Protein AF-A0A3D4WY29-F1 (afdb_monomer_lite)

Sequence (232 aa):
MADREKCAHLLRRAGFGPTAEEVDAAEKAGLAAAIEALVKPAGPDAGVARTPVPTLGPDPYAALGKDASREQKQQAKQARREQIQTITAWWTDRMVAADHQLLEKLVFFWHGHWATSVQKVDSAHLMLAQQEVFRRFGRGDFAPFVKAMLRDAALIFWLDGQRNTRKAPNENLARELMELFTLGIGNYTEEDVKAGARALTGWTIDRATRQVRFEPSRFDDGEKTILGATGR

Foldseek 3Di:
DVFLVVLQVCPVLLAVHDDPVSSVVCSVCTVVVSVCCLLPPDDDWVLCVVQDQDDQDFQLCLPDDPPRDPVSVVVSLVSLVVLQVVRVVSLVSSRVRTPSRNLSSLLVVVCVQLVFDCVQLSHSVLVVVVSVLSSVPSSHDVVVSLVVLLQRLRSCSRQVLQVAFPVDQRLRSLCCCCDRRPPHPPQFDPLLSRLSSLQSWQWHADPNRRHIDGHPNGHRQDWGAHSNDIDD

Structure (mmCIF, N/CA/C/O backbone):
data_AF-A0A3D4WY29-F1
#
_entry.id   AF-A0A3D4WY29-F1
#
loop_
_atom_site.group_PDB
_atom_site.id
_atom_site.type_symbol
_atom_site.label_atom_id
_atom_site.label_alt_id
_atom_site.label_comp_id
_atom_site.label_asym_id
_atom_site.label_entity_id
_atom_site.label_seq_id
_atom_site.pdbx_PDB_ins_code
_atom_site.Cartn_x
_atom_site.Cartn_y
_atom_site.Cartn_z
_atom_site.occupancy
_atom_site.B_iso_or_equiv
_atom_site.auth_seq_id
_atom_site.auth_comp_id
_atom_site.auth_asym_id
_atom_site.auth_atom_id
_atom_site.pdbx_PDB_model_num
ATOM 1 N N . MET A 1 1 ? 9.382 -8.490 -37.930 1.00 54.53 1 MET A N 1
ATOM 2 C CA . MET A 1 1 ? 8.163 -7.659 -37.767 1.00 54.53 1 MET A CA 1
ATOM 3 C C . MET A 1 1 ? 7.258 -8.157 -36.639 1.00 54.53 1 MET A C 1
ATOM 5 O O . MET A 1 1 ? 7.050 -7.383 -35.718 1.00 54.53 1 MET A O 1
ATOM 9 N N . ALA A 1 2 ? 6.801 -9.420 -36.618 1.00 72.06 2 ALA A N 1
ATOM 10 C CA . ALA A 1 2 ? 5.939 -9.931 -35.533 1.00 72.06 2 ALA A CA 1
ATOM 11 C C . ALA A 1 2 ? 6.569 -9.874 -34.120 1.00 72.06 2 ALA A C 1
ATOM 13 O O . ALA A 1 2 ? 5.861 -9.663 -33.138 1.00 72.06 2 ALA A O 1
ATOM 14 N N . ASP A 1 3 ? 7.891 -10.033 -34.000 1.00 85.81 3 ASP A N 1
ATOM 15 C CA . ASP A 1 3 ? 8.555 -10.038 -32.688 1.00 85.81 3 ASP A CA 1
ATOM 16 C C . ASP A 1 3 ? 8.765 -8.632 -32.116 1.00 85.81 3 ASP A C 1
ATOM 18 O O . ASP A 1 3 ? 8.561 -8.432 -30.919 1.00 85.81 3 ASP A O 1
ATOM 22 N N . ARG A 1 4 ? 9.030 -7.632 -32.968 1.00 94.44 4 ARG A N 1
ATOM 23 C CA . ARG A 1 4 ? 9.046 -6.219 -32.563 1.00 94.44 4 ARG A CA 1
ATOM 24 C C . ARG A 1 4 ? 7.726 -5.795 -31.933 1.00 94.44 4 ARG A C 1
ATOM 26 O O . ARG A 1 4 ? 7.713 -5.181 -30.870 1.00 94.44 4 ARG A O 1
ATOM 33 N N . GLU A 1 5 ? 6.610 -6.129 -32.579 1.00 96.06 5 GLU A N 1
ATOM 34 C CA . GLU A 1 5 ? 5.272 -5.776 -32.095 1.00 96.06 5 GLU A CA 1
ATOM 35 C C . GLU A 1 5 ? 4.967 -6.420 -30.740 1.00 96.06 5 GLU A C 1
ATOM 37 O O . GLU A 1 5 ? 4.435 -5.749 -29.851 1.00 96.06 5 GLU A O 1
ATOM 42 N N . LYS A 1 6 ? 5.361 -7.687 -30.552 1.00 96.44 6 LYS A N 1
ATOM 43 C CA . LYS A 1 6 ? 5.238 -8.393 -29.269 1.00 96.44 6 LYS A CA 1
ATOM 44 C C . LYS A 1 6 ? 6.098 -7.754 -28.180 1.00 96.44 6 LYS A C 1
ATOM 46 O O . LYS A 1 6 ? 5.578 -7.499 -27.096 1.00 96.44 6 LYS A O 1
ATOM 51 N N . CYS A 1 7 ? 7.367 -7.446 -28.457 1.00 96.50 7 CYS A N 1
ATOM 52 C CA . CYS A 1 7 ? 8.252 -6.768 -27.503 1.00 96.50 7 CYS A CA 1
ATOM 53 C C . CYS A 1 7 ? 7.712 -5.379 -27.131 1.00 96.50 7 CYS A C 1
ATOM 55 O O . CYS A 1 7 ? 7.611 -5.041 -25.953 1.00 96.50 7 CYS A O 1
ATOM 57 N N . ALA A 1 8 ? 7.264 -4.600 -28.116 1.00 96.62 8 ALA A N 1
ATOM 58 C CA . ALA A 1 8 ? 6.673 -3.291 -27.873 1.00 96.62 8 ALA A CA 1
ATOM 59 C C . ALA A 1 8 ? 5.365 -3.387 -27.065 1.00 96.62 8 ALA A C 1
ATOM 61 O O . ALA A 1 8 ? 5.124 -2.570 -26.175 1.00 96.62 8 ALA A O 1
ATOM 62 N N . HIS A 1 9 ? 4.515 -4.384 -27.342 1.00 96.81 9 HIS A N 1
ATOM 63 C CA . HIS A 1 9 ? 3.308 -4.637 -26.551 1.00 96.81 9 HIS A CA 1
ATOM 64 C C . HIS A 1 9 ? 3.653 -5.003 -25.105 1.00 96.81 9 HIS A C 1
ATOM 66 O O . HIS A 1 9 ? 3.097 -4.401 -24.187 1.00 96.81 9 HIS A O 1
ATOM 72 N N . LEU A 1 10 ? 4.593 -5.931 -24.902 1.00 96.31 10 LEU A N 1
ATOM 73 C CA . LEU A 1 10 ? 5.071 -6.337 -23.582 1.00 96.31 10 LEU A CA 1
ATOM 74 C C . LEU A 1 10 ? 5.535 -5.128 -22.767 1.00 96.31 10 LEU A C 1
ATOM 76 O O . LEU A 1 10 ? 5.015 -4.901 -21.678 1.00 96.31 10 LEU A O 1
ATOM 80 N N . LEU A 1 11 ? 6.448 -4.318 -23.306 1.00 96.50 11 LEU A N 1
ATOM 81 C CA . LEU A 1 11 ? 7.012 -3.175 -22.586 1.00 96.50 11 LEU A CA 1
ATOM 82 C C . LEU A 1 11 ? 5.956 -2.101 -22.267 1.00 96.50 11 LEU A C 1
ATOM 84 O O . LEU A 1 11 ? 5.949 -1.554 -21.167 1.00 96.50 11 LEU A O 1
ATOM 88 N N . ARG A 1 12 ? 4.990 -1.850 -23.165 1.00 96.06 12 ARG A N 1
ATOM 89 C CA . ARG A 1 12 ? 3.857 -0.943 -22.879 1.00 96.06 12 ARG A CA 1
ATOM 90 C C . ARG A 1 12 ? 2.958 -1.441 -21.747 1.00 96.06 12 ARG A C 1
ATOM 92 O O . ARG A 1 12 ? 2.370 -0.634 -21.031 1.00 96.06 12 ARG A O 1
ATOM 99 N N . ARG A 1 13 ? 2.783 -2.758 -21.616 1.00 95.62 13 ARG A N 1
ATOM 100 C CA . ARG A 1 13 ? 1.946 -3.354 -20.563 1.00 95.62 13 ARG A CA 1
ATOM 101 C C . ARG A 1 13 ? 2.694 -3.472 -19.238 1.00 95.62 13 ARG A C 1
ATOM 103 O O . ARG A 1 13 ? 2.088 -3.234 -18.196 1.00 95.62 13 ARG A O 1
ATOM 110 N N . ALA A 1 14 ? 3.979 -3.807 -19.295 1.00 95.69 14 ALA A N 1
ATOM 111 C CA . ALA A 1 14 ? 4.837 -4.024 -18.137 1.00 95.69 14 ALA A CA 1
ATOM 112 C C . ALA A 1 14 ? 5.452 -2.735 -17.569 1.00 95.69 14 ALA A C 1
ATOM 114 O O . ALA A 1 14 ? 5.916 -2.759 -16.440 1.00 95.69 14 ALA A O 1
ATOM 115 N N . GLY A 1 15 ? 5.436 -1.619 -18.301 1.00 96.00 15 GLY A N 1
ATOM 116 C CA . GLY A 1 15 ? 5.957 -0.331 -17.837 1.00 96.00 15 GLY A CA 1
ATOM 117 C C . GLY A 1 15 ? 5.005 0.840 -18.071 1.00 96.00 15 GLY A C 1
ATOM 118 O O . GLY A 1 15 ? 3.798 0.666 -18.286 1.00 96.00 15 GLY A O 1
ATOM 119 N N . PHE A 1 16 ? 5.552 2.052 -18.019 1.00 95.50 16 PHE A N 1
ATOM 120 C CA . PHE A 1 16 ? 4.834 3.303 -18.295 1.00 95.50 16 PHE A CA 1
ATOM 121 C C . PHE A 1 16 ? 5.018 3.815 -19.732 1.00 95.50 16 PHE A C 1
ATOM 123 O O . PHE A 1 16 ? 4.482 4.859 -20.088 1.00 95.50 16 PHE A O 1
ATOM 130 N N . GLY A 1 17 ? 5.667 3.016 -20.581 1.00 90.88 17 GLY A N 1
ATOM 131 C CA . GLY A 1 17 ? 5.852 3.275 -22.006 1.00 90.88 17 GLY A CA 1
ATOM 132 C C . GLY A 1 17 ? 7.329 3.167 -22.381 1.00 90.88 17 GLY A C 1
ATOM 133 O O . GLY A 1 17 ? 8.137 3.836 -21.747 1.00 90.88 17 GLY A O 1
ATOM 134 N N . PRO A 1 18 ? 7.696 2.335 -23.371 1.00 94.25 18 PRO A N 1
ATOM 135 C CA . PRO A 1 18 ? 9.089 2.201 -23.767 1.00 94.25 18 PRO A CA 1
ATOM 136 C C . PRO A 1 18 ? 9.535 3.320 -24.710 1.00 94.25 18 PRO A C 1
ATOM 138 O O . PRO A 1 18 ? 8.746 3.827 -25.515 1.00 94.25 18 PRO A O 1
ATOM 141 N N . THR A 1 19 ? 10.827 3.624 -24.684 1.00 94.31 19 THR A N 1
ATOM 142 C CA . THR A 1 19 ? 11.510 4.366 -25.748 1.00 94.31 19 THR A CA 1
ATOM 143 C C . THR A 1 19 ? 11.710 3.484 -26.987 1.00 94.31 19 THR A C 1
ATOM 145 O O . THR A 1 19 ? 11.593 2.257 -26.935 1.00 94.31 19 THR A O 1
ATOM 148 N N . ALA A 1 20 ? 12.029 4.096 -28.132 1.00 95.62 20 ALA A N 1
ATOM 149 C CA . ALA A 1 20 ? 12.363 3.339 -29.341 1.00 95.62 20 ALA A CA 1
ATOM 150 C C . ALA A 1 20 ? 13.593 2.435 -29.129 1.00 95.62 20 ALA A C 1
ATOM 152 O O . ALA A 1 20 ? 13.582 1.283 -29.557 1.00 95.62 20 ALA A O 1
ATOM 153 N N . GLU A 1 21 ? 14.598 2.928 -28.398 1.00 96.31 21 GLU A N 1
ATOM 154 C CA . GLU A 1 21 ? 15.835 2.201 -28.096 1.00 96.31 21 GLU A CA 1
ATOM 155 C C . GLU A 1 21 ? 15.583 0.963 -27.225 1.00 96.31 21 GLU A C 1
ATOM 157 O O . GLU A 1 21 ? 16.161 -0.094 -27.466 1.00 96.31 21 GLU A O 1
ATOM 162 N N . GLU A 1 22 ? 14.674 1.049 -26.252 1.00 95.50 22 GLU A N 1
ATOM 163 C CA . GLU A 1 22 ? 14.292 -0.102 -25.423 1.00 95.50 22 GLU A CA 1
ATOM 164 C C . GLU A 1 22 ? 13.557 -1.175 -26.237 1.00 95.50 22 GLU A C 1
ATOM 166 O O . GLU A 1 22 ? 13.775 -2.371 -26.029 1.00 95.50 22 GLU A O 1
ATOM 171 N N . VAL A 1 23 ? 12.714 -0.768 -27.195 1.00 97.06 23 VAL A N 1
ATOM 172 C CA . VAL A 1 23 ? 12.060 -1.709 -28.117 1.00 97.06 23 VAL A CA 1
ATOM 173 C C . VAL A 1 23 ? 13.092 -2.3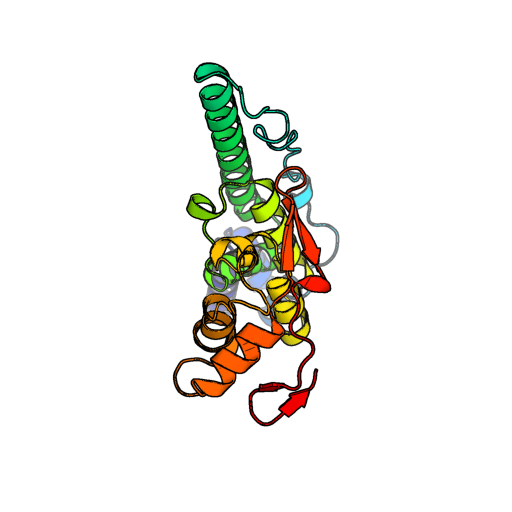75 -29.029 1.00 97.06 23 VAL 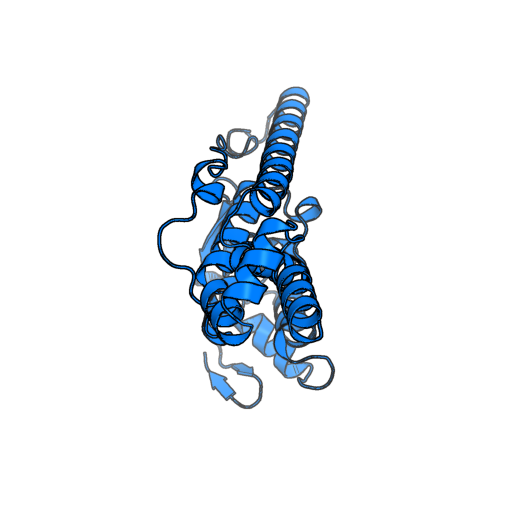A C 1
ATOM 175 O O . VAL A 1 23 ? 13.030 -3.591 -29.208 1.00 97.06 23 VAL A O 1
ATOM 178 N N . ASP A 1 24 ? 14.051 -1.615 -29.564 1.00 96.75 24 ASP A N 1
ATOM 179 C CA . ASP A 1 24 ? 15.144 -2.140 -30.393 1.00 96.75 24 ASP A CA 1
ATOM 180 C C . ASP A 1 24 ? 16.012 -3.137 -29.611 1.00 96.75 24 ASP A C 1
ATOM 182 O O . ASP A 1 24 ? 16.327 -4.224 -30.107 1.00 96.75 24 ASP A O 1
ATOM 186 N N . ALA A 1 25 ? 16.360 -2.805 -28.364 1.00 95.75 25 ALA A N 1
ATOM 187 C CA . ALA A 1 25 ? 17.128 -3.674 -27.479 1.00 95.75 25 ALA A CA 1
ATOM 188 C C . ALA A 1 25 ? 16.372 -4.973 -27.157 1.00 95.75 25 ALA A C 1
ATOM 190 O O . ALA A 1 25 ? 16.957 -6.057 -27.223 1.00 95.75 25 ALA A O 1
ATOM 191 N N . ALA A 1 26 ? 15.071 -4.885 -26.868 1.00 96.06 26 ALA A N 1
ATOM 192 C CA . ALA A 1 26 ? 14.227 -6.048 -26.607 1.00 96.06 26 ALA A CA 1
ATOM 193 C C . ALA A 1 26 ? 14.025 -6.925 -27.854 1.00 96.06 26 ALA A C 1
ATOM 195 O O . ALA A 1 26 ? 14.025 -8.150 -27.744 1.00 96.06 26 ALA A O 1
ATOM 196 N N . GLU A 1 27 ? 13.872 -6.332 -29.042 1.00 96.94 27 GLU A N 1
ATOM 197 C CA . GLU A 1 27 ? 13.806 -7.076 -30.308 1.00 96.94 27 GLU A CA 1
ATOM 198 C C . GLU A 1 27 ? 15.120 -7.820 -30.574 1.00 96.94 27 GLU A C 1
ATOM 200 O O . GLU A 1 27 ? 15.096 -9.010 -30.883 1.00 96.94 27 GLU A O 1
ATOM 205 N N . LYS A 1 28 ? 16.265 -7.154 -30.376 1.00 96.88 28 LYS A N 1
ATOM 206 C CA . LYS A 1 28 ? 17.594 -7.755 -30.553 1.00 96.88 28 LYS A CA 1
ATOM 207 C C . LYS A 1 28 ? 17.872 -8.887 -29.558 1.00 96.88 28 LYS A C 1
ATOM 209 O O . LYS A 1 28 ? 18.494 -9.877 -29.933 1.00 96.88 28 LYS A O 1
ATOM 214 N N . ALA A 1 29 ? 17.444 -8.739 -28.304 1.00 95.88 29 ALA A N 1
ATOM 215 C CA . ALA A 1 29 ? 17.600 -9.765 -27.271 1.00 95.88 29 ALA A CA 1
ATOM 216 C C . ALA A 1 29 ? 16.616 -10.939 -27.441 1.00 95.88 29 ALA A C 1
ATOM 218 O O . ALA A 1 29 ? 16.903 -12.059 -27.020 1.00 95.88 29 ALA A O 1
ATOM 219 N N . GLY A 1 30 ? 15.461 -10.682 -28.060 1.00 96.31 30 GLY A N 1
ATOM 220 C CA . GLY A 1 30 ? 14.360 -11.626 -28.202 1.00 96.31 30 GLY A CA 1
ATOM 221 C C . GLY A 1 30 ? 13.373 -11.576 -27.030 1.00 96.31 30 GLY A C 1
ATOM 222 O O . GLY A 1 30 ? 13.721 -11.276 -25.886 1.00 96.31 30 GLY A O 1
ATOM 223 N N . LEU A 1 31 ? 12.110 -11.919 -27.312 1.00 95.75 31 LEU A N 1
ATOM 224 C CA . LEU A 1 31 ? 10.989 -11.772 -26.373 1.00 95.75 31 LEU A CA 1
ATOM 225 C C . LEU A 1 31 ? 11.213 -12.481 -25.028 1.00 95.75 31 LEU A C 1
ATOM 227 O O . LEU A 1 31 ? 10.905 -11.919 -23.982 1.00 95.75 31 LEU A O 1
ATOM 231 N N . ALA A 1 32 ? 11.755 -13.702 -25.040 1.00 96.19 32 ALA A N 1
ATOM 232 C CA . ALA A 1 32 ? 11.998 -14.463 -23.814 1.00 96.19 32 ALA A CA 1
ATOM 233 C C . ALA A 1 32 ? 13.023 -13.772 -22.898 1.00 96.19 32 ALA A C 1
ATOM 235 O O . ALA A 1 32 ? 12.801 -13.673 -21.693 1.00 96.19 32 ALA A O 1
ATOM 236 N N . ALA A 1 33 ? 14.105 -13.235 -23.472 1.00 96.00 33 ALA A N 1
ATOM 237 C CA . ALA A 1 33 ? 15.107 -12.484 -22.722 1.00 96.00 33 ALA A CA 1
ATOM 238 C C . ALA A 1 33 ? 14.543 -11.154 -22.199 1.00 96.00 33 ALA A C 1
ATOM 240 O O . ALA A 1 33 ? 14.830 -10.773 -21.067 1.00 96.00 33 ALA A O 1
ATOM 241 N N . ALA A 1 34 ? 13.689 -10.481 -22.979 1.00 95.31 34 ALA A N 1
ATOM 242 C CA . ALA A 1 34 ? 13.002 -9.267 -22.539 1.00 95.31 34 ALA A CA 1
ATOM 243 C C . ALA A 1 34 ? 12.058 -9.526 -21.347 1.00 95.31 34 ALA A C 1
ATOM 245 O O . ALA A 1 34 ? 12.030 -8.741 -20.401 1.00 95.31 34 ALA A O 1
ATOM 246 N N . ILE A 1 35 ? 11.317 -10.642 -21.355 1.00 96.06 35 ILE A N 1
ATOM 247 C CA . ILE A 1 35 ? 10.485 -11.062 -20.214 1.00 96.06 35 ILE A CA 1
ATOM 248 C C . ILE A 1 35 ? 11.358 -11.324 -18.985 1.00 96.06 35 ILE A C 1
ATOM 250 O O . ILE A 1 35 ? 11.057 -10.813 -17.907 1.00 96.06 35 ILE A O 1
ATOM 254 N N . GLU A 1 36 ? 12.441 -12.088 -19.141 1.00 96.38 36 GLU A N 1
ATOM 255 C CA . GLU A 1 36 ? 13.336 -12.408 -18.026 1.00 96.38 36 GLU A CA 1
ATOM 256 C C . GLU A 1 36 ? 13.958 -11.136 -17.432 1.00 96.38 36 GLU A C 1
ATOM 258 O O . GLU A 1 36 ? 13.971 -10.987 -16.215 1.00 96.38 36 GLU A O 1
ATOM 263 N N . ALA A 1 37 ? 14.372 -10.172 -18.261 1.00 94.75 37 ALA A N 1
ATOM 264 C CA . ALA A 1 37 ? 14.913 -8.893 -17.798 1.00 94.75 37 ALA A CA 1
ATOM 265 C C . ALA A 1 37 ? 13.890 -8.052 -17.009 1.00 94.75 37 ALA A C 1
ATOM 267 O O . ALA A 1 37 ? 14.252 -7.409 -16.027 1.00 94.75 37 ALA A O 1
ATOM 268 N N . LEU A 1 38 ? 12.606 -8.080 -17.388 1.00 94.81 38 LEU A N 1
ATOM 269 C CA . LEU A 1 38 ? 11.539 -7.391 -16.647 1.00 94.81 38 LEU A CA 1
ATOM 270 C C . LEU A 1 38 ? 11.249 -8.063 -15.299 1.00 94.81 38 LEU A C 1
ATOM 272 O O . LEU A 1 38 ? 11.065 -7.397 -14.276 1.00 94.81 38 LEU A O 1
ATOM 276 N N . VAL A 1 39 ? 11.170 -9.396 -15.298 1.00 94.75 39 VAL A N 1
ATOM 277 C CA . VAL A 1 39 ? 10.796 -10.175 -14.112 1.00 94.75 39 VAL A CA 1
ATOM 278 C C . VAL A 1 39 ? 11.978 -10.334 -13.162 1.00 94.75 39 VAL A C 1
ATOM 280 O O . VAL A 1 39 ? 11.766 -10.386 -11.956 1.00 94.75 39 VAL A O 1
ATOM 283 N N . LYS A 1 40 ? 13.219 -10.353 -13.640 1.00 94.44 40 LYS A N 1
ATOM 284 C CA . LYS A 1 40 ? 14.433 -10.474 -12.823 1.00 94.44 40 LYS A CA 1
ATOM 285 C C . LYS A 1 40 ? 15.482 -9.460 -13.288 1.00 94.44 40 LYS A C 1
ATOM 287 O O . LYS A 1 40 ? 16.503 -9.851 -13.856 1.00 94.44 40 LYS A O 1
ATOM 292 N N . PRO A 1 41 ? 15.241 -8.160 -13.057 1.00 93.25 41 PRO A N 1
ATOM 293 C CA . PRO A 1 41 ? 16.201 -7.145 -13.448 1.00 93.25 41 PRO A CA 1
ATOM 294 C C . PRO A 1 41 ? 17.503 -7.316 -12.657 1.00 93.25 41 PRO A C 1
ATOM 296 O O . PRO A 1 41 ? 17.486 -7.651 -11.469 1.00 93.25 41 PRO A O 1
ATOM 299 N N . ALA A 1 42 ? 18.633 -7.117 -13.331 1.00 91.06 42 ALA A N 1
ATOM 300 C CA . ALA A 1 42 ? 19.959 -7.269 -12.748 1.00 91.06 42 ALA A CA 1
ATOM 301 C C . ALA A 1 42 ? 20.518 -5.917 -12.289 1.00 91.06 42 ALA A C 1
ATOM 303 O O . ALA A 1 42 ? 20.378 -4.914 -12.981 1.00 91.06 42 ALA A O 1
ATOM 304 N N . GLY A 1 43 ? 21.236 -5.918 -11.164 1.00 93.00 43 GLY A N 1
ATOM 305 C CA . GLY A 1 43 ? 21.911 -4.725 -10.650 1.00 93.00 43 GLY A CA 1
ATOM 306 C C . GLY A 1 43 ? 20.982 -3.724 -9.947 1.00 93.00 43 GLY A C 1
ATOM 307 O O . GLY A 1 43 ? 19.806 -4.010 -9.715 1.00 93.00 43 GLY A O 1
ATOM 308 N N . PRO A 1 44 ? 21.529 -2.575 -9.515 1.00 93.69 44 PRO A N 1
ATOM 309 C CA . PRO A 1 44 ? 20.746 -1.498 -8.922 1.00 93.69 44 PRO A CA 1
ATOM 310 C C . PRO A 1 44 ? 19.953 -0.731 -9.988 1.00 93.69 44 PRO A C 1
ATOM 312 O O . PRO A 1 44 ? 20.413 -0.562 -11.113 1.00 93.69 44 PRO A O 1
ATOM 315 N N . ASP A 1 45 ? 18.801 -0.195 -9.592 1.00 95.69 45 ASP A N 1
ATOM 316 C CA . ASP A 1 45 ? 18.003 0.709 -10.424 1.00 95.69 45 ASP A CA 1
ATOM 317 C C . ASP A 1 45 ? 18.551 2.143 -10.292 1.00 95.69 45 ASP A C 1
ATOM 319 O O . ASP A 1 45 ? 18.421 2.785 -9.240 1.00 95.69 45 ASP A O 1
ATOM 323 N N . ALA A 1 46 ? 19.211 2.647 -11.337 1.00 95.25 46 ALA A N 1
ATOM 324 C CA . ALA A 1 46 ? 19.803 3.982 -11.320 1.00 95.25 46 ALA A CA 1
ATOM 325 C C . ALA A 1 46 ? 18.719 5.070 -11.354 1.00 95.25 46 ALA A C 1
ATOM 327 O O . ALA A 1 46 ? 18.884 6.134 -10.754 1.00 95.25 46 ALA A O 1
ATOM 328 N N . GLY A 1 47 ? 17.589 4.796 -12.001 1.00 94.88 47 GLY A N 1
ATOM 329 C CA . GLY A 1 47 ? 16.381 5.613 -11.976 1.00 94.88 47 GLY A CA 1
ATOM 330 C C . GLY A 1 47 ? 15.814 5.868 -10.588 1.00 94.88 47 GLY A C 1
ATOM 331 O O . GLY A 1 47 ? 15.522 7.012 -10.219 1.00 94.88 47 GLY A O 1
ATOM 332 N N . VAL A 1 48 ? 15.736 4.818 -9.777 1.00 95.75 48 VAL A N 1
ATOM 333 C CA . VAL A 1 48 ? 15.362 4.898 -8.361 1.00 95.75 48 VAL A CA 1
ATOM 334 C C . VAL A 1 48 ? 16.354 5.762 -7.581 1.00 95.75 48 VAL A C 1
ATOM 336 O O . VAL A 1 48 ? 15.930 6.588 -6.771 1.00 95.75 48 VAL A O 1
ATOM 339 N N . ALA A 1 49 ? 17.658 5.630 -7.849 1.00 95.88 49 ALA A N 1
ATOM 340 C CA . ALA A 1 49 ? 18.689 6.447 -7.204 1.00 95.88 49 ALA A CA 1
ATOM 341 C C . ALA A 1 49 ? 18.593 7.940 -7.578 1.00 95.88 49 ALA A C 1
ATOM 343 O O . ALA A 1 49 ? 18.855 8.797 -6.735 1.00 95.88 49 ALA A O 1
ATOM 344 N N . ARG A 1 50 ? 18.162 8.264 -8.808 1.00 96.50 50 ARG A N 1
ATOM 345 C CA . ARG A 1 50 ? 17.895 9.647 -9.256 1.00 96.50 50 ARG A CA 1
ATOM 346 C C . ARG A 1 50 ? 16.639 10.262 -8.629 1.00 96.50 50 ARG A C 1
ATOM 348 O O . ARG A 1 50 ? 16.483 11.478 -8.656 1.00 96.50 50 ARG A O 1
ATOM 355 N N . THR A 1 51 ? 15.751 9.445 -8.066 1.00 96.94 51 THR A N 1
ATOM 356 C CA . THR A 1 51 ? 14.465 9.877 -7.496 1.00 96.94 51 THR A CA 1
ATOM 357 C C . THR A 1 51 ? 14.316 9.407 -6.047 1.00 96.94 51 THR A C 1
ATOM 359 O O . THR A 1 51 ? 13.400 8.641 -5.748 1.00 96.94 51 THR A O 1
ATOM 362 N N . PRO A 1 52 ? 15.194 9.805 -5.109 1.00 96.62 52 PRO A N 1
ATOM 363 C CA . PRO A 1 52 ? 15.162 9.306 -3.731 1.00 96.62 52 PRO A CA 1
ATOM 364 C C . PRO A 1 52 ? 13.821 9.595 -3.043 1.00 96.62 52 PRO A C 1
ATOM 366 O O . PRO A 1 52 ? 13.176 10.601 -3.333 1.00 96.62 52 PRO A O 1
ATOM 369 N N . VAL A 1 53 ? 13.398 8.710 -2.131 1.00 95.88 53 VAL A N 1
ATOM 370 C CA . VAL A 1 53 ? 12.162 8.905 -1.349 1.00 95.88 53 VAL A CA 1
ATOM 371 C C . VAL A 1 53 ? 12.260 10.236 -0.584 1.00 95.88 53 VAL A C 1
ATOM 373 O O . VAL A 1 53 ? 13.283 10.462 0.069 1.00 95.88 53 VAL A O 1
ATOM 376 N N . PRO A 1 54 ? 11.240 11.115 -0.627 1.00 95.88 54 PRO A N 1
ATOM 377 C CA . PRO A 1 54 ? 11.297 12.399 0.054 1.00 95.88 54 PRO A CA 1
ATOM 378 C C . PRO A 1 54 ? 11.414 12.229 1.568 1.00 95.88 54 PRO A C 1
ATOM 380 O O . PRO A 1 54 ? 10.634 11.500 2.185 1.00 95.88 54 PRO A O 1
ATOM 383 N N . THR A 1 55 ? 12.342 12.959 2.183 1.00 93.62 55 THR A N 1
ATOM 384 C CA . THR A 1 55 ? 12.392 13.086 3.641 1.00 93.62 55 THR A CA 1
ATOM 385 C C . THR A 1 55 ? 11.254 13.987 4.094 1.00 93.62 55 THR A C 1
ATOM 387 O O . THR A 1 55 ? 11.261 15.193 3.848 1.00 93.62 55 THR A O 1
ATOM 390 N N . LEU A 1 56 ? 10.270 13.402 4.767 1.00 90.50 56 LEU A N 1
ATOM 391 C CA . LEU A 1 56 ? 9.186 14.153 5.381 1.00 90.50 56 LEU A CA 1
ATOM 392 C C . LEU A 1 56 ? 9.591 14.592 6.795 1.00 90.50 56 LEU A C 1
ATOM 394 O O . LEU A 1 56 ? 10.202 13.832 7.546 1.00 90.50 56 LEU A O 1
ATOM 398 N N . GLY A 1 57 ? 9.235 15.823 7.166 1.00 89.19 57 GLY A N 1
ATOM 399 C CA . GLY A 1 57 ? 9.201 16.228 8.574 1.00 89.19 57 GLY A CA 1
ATOM 400 C C . GLY A 1 57 ? 8.100 15.479 9.347 1.00 89.19 57 GLY A C 1
ATOM 401 O O . GLY A 1 57 ? 7.337 14.728 8.741 1.00 89.19 57 GLY A O 1
ATOM 402 N N . PRO A 1 58 ? 7.955 15.695 10.668 1.00 88.06 58 PRO A N 1
ATOM 403 C CA . PRO A 1 58 ? 6.909 15.041 11.460 1.00 88.06 58 PRO A CA 1
ATOM 404 C C . PRO A 1 58 ? 5.495 15.349 10.933 1.00 88.06 58 PRO A C 1
ATOM 406 O O . PRO A 1 58 ? 5.294 16.289 10.157 1.00 88.06 58 PRO A O 1
ATOM 409 N N . ASP A 1 59 ? 4.489 14.585 11.382 1.00 86.69 59 ASP A N 1
ATOM 410 C CA . ASP A 1 59 ? 3.085 14.944 11.135 1.00 86.69 59 ASP A CA 1
ATOM 411 C C . ASP A 1 59 ? 2.834 16.357 11.710 1.00 86.69 59 ASP A C 1
ATOM 413 O O . ASP A 1 59 ? 3.002 16.550 12.919 1.00 86.69 59 ASP A O 1
ATOM 417 N N . PRO A 1 60 ? 2.418 17.346 10.892 1.00 89.44 60 PRO A N 1
ATOM 418 C CA . PRO A 1 60 ? 2.235 18.727 11.344 1.00 89.44 60 PRO A CA 1
ATOM 419 C C . PRO A 1 60 ? 1.225 18.894 12.487 1.00 89.44 60 PRO A C 1
ATOM 421 O O . PRO A 1 60 ? 1.230 19.913 13.173 1.00 89.44 60 PRO A O 1
ATOM 424 N N . TYR A 1 61 ? 0.356 17.903 12.711 1.00 87.44 61 TYR A N 1
ATOM 425 C CA . TYR A 1 61 ? -0.600 17.901 13.819 1.00 87.44 61 TYR A CA 1
ATOM 426 C C . TYR A 1 61 ? -0.067 17.244 15.095 1.00 87.44 61 TYR A C 1
ATOM 428 O O . TYR A 1 61 ? -0.683 17.415 16.144 1.00 87.44 61 TYR A O 1
ATOM 436 N N . ALA A 1 62 ? 1.050 16.511 15.046 1.00 85.56 62 ALA A N 1
ATOM 437 C CA . ALA A 1 62 ? 1.561 15.768 16.200 1.00 85.56 62 ALA A CA 1
ATOM 438 C C . ALA A 1 62 ? 1.956 16.684 17.370 1.00 85.56 62 ALA A C 1
ATOM 440 O O . ALA A 1 62 ? 1.781 16.312 18.527 1.00 85.56 62 ALA A O 1
ATOM 441 N N . ALA A 1 63 ? 2.451 17.889 17.073 1.00 78.25 63 ALA A N 1
ATOM 442 C CA . ALA A 1 63 ? 2.848 18.877 18.075 1.00 78.25 63 ALA A CA 1
ATOM 443 C C . ALA A 1 63 ? 1.702 19.808 18.515 1.00 78.25 63 ALA A C 1
ATOM 445 O O . ALA A 1 63 ? 1.890 20.634 19.409 1.00 78.25 63 ALA A O 1
ATOM 446 N N . LEU A 1 64 ? 0.518 19.716 17.895 1.00 86.62 64 LEU A N 1
ATOM 447 C CA . LEU A 1 64 ? -0.594 20.600 18.230 1.00 86.62 64 LEU A CA 1
ATOM 448 C C . LEU A 1 64 ? -1.305 20.129 19.502 1.00 86.62 64 LEU A C 1
ATOM 450 O O . LEU A 1 64 ? -1.871 19.037 19.563 1.00 86.62 64 LEU A O 1
ATOM 454 N N . GLY A 1 65 ? -1.326 21.000 20.512 1.00 83.69 65 GLY A N 1
ATOM 455 C CA . GLY A 1 65 ? -2.139 20.820 21.711 1.00 83.69 65 GLY A CA 1
ATOM 456 C C . GLY A 1 65 ? -3.640 20.969 21.437 1.00 83.69 65 GLY A C 1
ATOM 457 O O . GLY A 1 65 ? -4.065 21.472 20.392 1.00 83.69 65 GLY A O 1
ATOM 458 N N . LYS A 1 66 ? -4.468 20.570 22.411 1.00 83.44 66 LYS A N 1
ATOM 459 C CA . LYS A 1 66 ? -5.937 20.701 22.330 1.00 83.44 66 LYS A CA 1
ATOM 460 C C . LYS A 1 66 ? -6.381 22.154 22.107 1.00 83.44 66 LYS A C 1
ATOM 462 O O . LYS A 1 66 ? -7.315 22.389 21.339 1.00 83.44 66 LYS A O 1
ATOM 467 N N . ASP A 1 67 ? -5.640 23.099 22.681 1.00 91.00 67 ASP A N 1
ATOM 468 C CA . ASP A 1 67 ? -5.918 24.539 22.635 1.00 91.00 67 ASP A CA 1
ATOM 469 C C . ASP A 1 67 ? -5.235 25.258 21.460 1.00 91.00 67 ASP A C 1
ATOM 471 O O . ASP A 1 67 ? -5.160 26.485 21.437 1.00 91.00 67 ASP A O 1
ATOM 475 N N . ALA A 1 68 ? -4.736 24.512 20.463 1.00 92.19 68 ALA A N 1
ATOM 476 C CA . ALA A 1 68 ? -4.106 25.103 19.287 1.00 92.19 68 ALA A CA 1
ATOM 477 C C . ALA A 1 68 ? -5.045 26.100 18.583 1.00 92.19 68 ALA A C 1
ATOM 479 O O . ALA A 1 68 ? -6.217 25.794 18.299 1.00 92.19 68 ALA A O 1
ATOM 480 N N . SER A 1 69 ? -4.499 27.277 18.273 1.00 95.94 69 SER A N 1
ATOM 481 C CA . SER A 1 69 ? -5.215 28.376 17.635 1.00 95.94 69 SER A CA 1
ATOM 482 C C . SER A 1 69 ? -5.704 27.983 16.239 1.00 95.94 69 SER A C 1
ATOM 484 O O . SER A 1 69 ? -5.230 27.027 15.611 1.00 95.94 69 SER A O 1
ATOM 486 N N . ARG A 1 70 ? -6.678 28.737 15.718 1.00 95.50 70 ARG A N 1
ATOM 487 C CA . ARG A 1 70 ? -7.173 28.542 14.347 1.00 95.50 70 ARG A CA 1
ATOM 488 C C . ARG A 1 70 ? -6.045 28.670 13.319 1.00 95.50 70 ARG A C 1
ATOM 490 O O . ARG A 1 70 ? -6.003 27.881 12.379 1.00 95.50 70 ARG A O 1
ATOM 497 N N . GLU A 1 71 ? -5.134 29.614 13.524 1.00 96.12 71 GLU A N 1
ATOM 498 C CA . GLU A 1 71 ? -3.982 29.859 12.651 1.00 96.12 71 GLU A CA 1
ATOM 499 C C . GLU A 1 71 ? -2.997 28.687 12.678 1.00 96.12 71 GLU A C 1
ATOM 501 O O . GLU A 1 71 ? -2.625 28.182 11.621 1.00 96.12 71 GLU A O 1
ATOM 506 N N . GLN A 1 72 ? -2.663 28.161 13.863 1.00 95.00 72 GLN A N 1
ATOM 507 C CA . GLN A 1 72 ? -1.802 26.977 13.998 1.00 95.00 72 GLN A CA 1
ATOM 508 C C . GLN A 1 72 ? -2.399 25.757 13.280 1.00 95.00 72 GLN A C 1
ATOM 510 O O . GLN A 1 72 ? -1.705 25.035 12.565 1.00 95.00 72 GLN A O 1
ATOM 515 N N . LYS A 1 73 ? -3.717 25.548 13.407 1.00 94.25 73 LYS A N 1
ATOM 516 C CA . LYS A 1 73 ? -4.431 24.470 12.702 1.00 94.25 73 LYS A CA 1
ATOM 517 C C . LYS A 1 73 ? -4.432 24.667 11.184 1.00 94.25 73 LYS A C 1
ATOM 519 O O . LYS A 1 73 ? -4.355 23.682 10.451 1.00 94.25 73 LYS A O 1
ATOM 524 N N . GLN A 1 74 ? -4.529 25.907 10.702 1.00 96.19 74 GLN A N 1
ATOM 525 C CA . GLN A 1 74 ? -4.4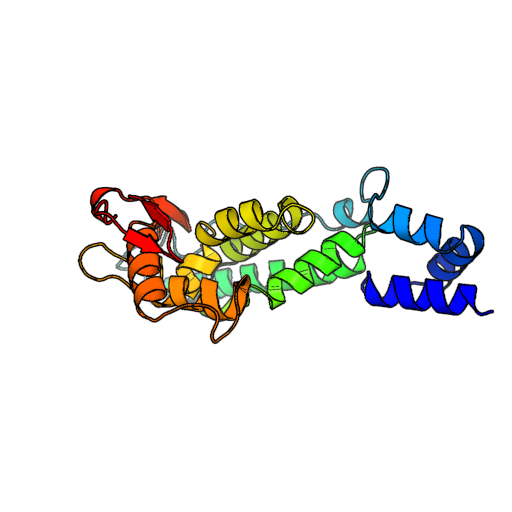45 26.224 9.272 1.00 96.19 74 GLN A CA 1
ATOM 526 C C . GLN A 1 74 ? -3.036 25.982 8.719 1.00 96.19 74 GLN A C 1
ATOM 528 O O . GLN A 1 74 ? -2.912 25.363 7.664 1.00 96.19 74 GLN A O 1
ATOM 533 N N . GLN A 1 75 ? -1.994 26.386 9.449 1.00 95.62 75 GLN A N 1
ATOM 534 C CA . GLN A 1 75 ? -0.599 26.122 9.086 1.00 95.62 75 GLN A CA 1
ATOM 535 C C . GLN A 1 75 ? -0.311 24.617 9.021 1.00 95.62 75 GLN A C 1
ATOM 537 O O . GLN A 1 75 ? 0.218 24.141 8.021 1.00 95.62 75 GLN A O 1
ATOM 542 N N . ALA A 1 76 ? -0.739 23.841 10.024 1.00 93.94 76 ALA A N 1
ATOM 543 C CA . ALA A 1 76 ? -0.572 22.386 10.016 1.00 93.94 76 ALA A CA 1
ATOM 544 C C . ALA A 1 76 ? -1.315 21.712 8.850 1.00 93.94 76 ALA A C 1
ATOM 546 O O . ALA A 1 76 ? -0.786 20.795 8.219 1.00 93.94 76 ALA A O 1
ATOM 547 N N . LYS A 1 77 ? -2.522 22.192 8.518 1.00 94.50 77 LYS A N 1
ATOM 548 C CA . LYS A 1 77 ? -3.276 21.715 7.351 1.00 94.50 77 LYS A CA 1
ATOM 549 C C . LYS A 1 77 ? -2.522 21.974 6.048 1.00 94.50 77 LYS A C 1
ATOM 551 O O . LYS A 1 77 ? -2.453 21.091 5.196 1.00 94.50 77 LYS A O 1
ATOM 556 N N . GLN A 1 78 ? -1.980 23.180 5.896 1.00 96.50 78 GLN A N 1
ATOM 557 C CA . GLN A 1 78 ? -1.222 23.576 4.714 1.00 96.50 78 GLN A CA 1
ATOM 558 C C . GLN A 1 78 ? 0.064 22.748 4.580 1.00 96.50 78 GLN A C 1
ATOM 560 O O . GLN A 1 78 ? 0.278 22.142 3.534 1.00 96.50 78 GLN A O 1
ATOM 565 N N . ALA A 1 79 ? 0.834 22.596 5.660 1.00 95.06 79 ALA A N 1
ATOM 566 C CA . ALA A 1 79 ? 2.039 21.767 5.677 1.00 95.06 79 ALA A CA 1
ATOM 567 C C . ALA A 1 79 ? 1.745 20.294 5.336 1.00 95.06 79 ALA A C 1
ATOM 569 O O . ALA A 1 79 ? 2.486 19.654 4.593 1.00 95.06 79 ALA A O 1
ATOM 570 N N . ARG A 1 80 ? 0.629 19.736 5.826 1.00 93.75 80 ARG A N 1
ATOM 571 C CA . ARG A 1 80 ? 0.227 18.363 5.484 1.00 93.75 80 ARG A CA 1
ATOM 572 C C . ARG A 1 80 ? -0.145 18.232 4.005 1.00 93.75 80 ARG A C 1
ATOM 574 O O . ARG A 1 80 ? 0.217 17.247 3.365 1.00 93.75 80 ARG A O 1
ATOM 581 N N . ARG A 1 81 ? -0.846 19.226 3.452 1.00 96.44 81 ARG A N 1
ATOM 582 C CA . ARG A 1 81 ? -1.163 19.278 2.019 1.00 96.44 81 ARG A CA 1
ATOM 583 C C . ARG A 1 81 ? 0.109 19.317 1.173 1.00 96.44 81 ARG A C 1
ATOM 585 O O . ARG A 1 81 ? 0.176 18.599 0.181 1.00 96.44 81 ARG A O 1
ATOM 592 N N . GLU A 1 82 ? 1.101 20.102 1.578 1.00 97.50 82 GLU A N 1
ATOM 593 C CA . GLU A 1 82 ? 2.410 20.161 0.922 1.00 97.50 82 GLU A CA 1
ATOM 594 C C . GLU A 1 82 ? 3.118 18.803 0.973 1.00 97.50 82 GLU A C 1
ATOM 596 O O . GLU A 1 82 ? 3.514 18.304 -0.073 1.00 97.50 82 GLU A O 1
ATOM 601 N N . GLN A 1 83 ? 3.160 18.131 2.132 1.00 96.50 83 GLN A N 1
ATOM 602 C CA . GLN A 1 83 ? 3.710 16.769 2.240 1.00 96.50 83 GLN A CA 1
ATOM 603 C C . GLN A 1 83 ? 3.029 15.785 1.270 1.00 96.50 83 GLN A C 1
ATOM 605 O O . GLN A 1 83 ? 3.706 14.996 0.611 1.00 96.50 83 GLN A O 1
ATOM 610 N N . ILE A 1 84 ? 1.695 15.831 1.156 1.00 97.62 84 ILE A N 1
ATOM 611 C CA . ILE A 1 84 ? 0.931 14.980 0.226 1.00 97.62 84 ILE A CA 1
ATOM 612 C C . ILE A 1 84 ? 1.271 15.316 -1.234 1.00 97.62 84 ILE A C 1
ATOM 614 O O . ILE A 1 84 ? 1.461 14.410 -2.047 1.00 97.62 84 ILE A O 1
ATOM 618 N N . GLN A 1 85 ? 1.375 16.601 -1.575 1.00 98.25 85 GLN A N 1
ATOM 619 C CA . GLN A 1 85 ? 1.770 17.041 -2.915 1.00 98.25 85 GLN A CA 1
ATOM 620 C C . GLN A 1 85 ? 3.188 16.577 -3.259 1.00 98.25 85 GLN A C 1
ATOM 622 O O . GLN A 1 85 ? 3.390 16.035 -4.344 1.00 98.25 85 GLN A O 1
ATOM 627 N N . THR A 1 86 ? 4.136 16.697 -2.325 1.00 98.31 86 THR A N 1
ATOM 628 C CA . THR A 1 86 ? 5.519 16.235 -2.490 1.00 98.31 86 THR A CA 1
ATOM 629 C C . THR A 1 86 ? 5.581 14.751 -2.833 1.00 98.31 86 THR A C 1
ATOM 631 O O . THR A 1 86 ? 6.209 14.394 -3.825 1.00 98.31 86 THR A O 1
ATOM 634 N N . ILE A 1 87 ? 4.910 13.880 -2.070 1.00 98.12 87 ILE A N 1
ATOM 635 C CA . ILE A 1 87 ? 4.962 12.434 -2.346 1.00 98.12 87 ILE A CA 1
ATOM 636 C C . ILE A 1 87 ? 4.224 12.050 -3.633 1.00 98.12 87 ILE A C 1
ATOM 638 O O . ILE A 1 87 ? 4.595 11.080 -4.285 1.00 98.12 87 ILE A O 1
ATOM 642 N N . THR A 1 88 ? 3.195 12.812 -4.017 1.00 97.88 88 THR A N 1
ATOM 643 C CA . THR A 1 88 ? 2.431 12.560 -5.246 1.00 97.88 88 THR A CA 1
ATOM 644 C C . THR A 1 88 ? 3.267 12.903 -6.477 1.00 97.88 88 THR A C 1
ATOM 646 O O . THR A 1 88 ? 3.360 12.097 -7.404 1.00 97.88 88 THR A O 1
ATOM 649 N N . ALA A 1 89 ? 3.914 14.074 -6.464 1.00 98.25 89 ALA A N 1
ATOM 650 C CA . ALA A 1 89 ? 4.830 14.489 -7.522 1.00 98.25 89 ALA A CA 1
ATOM 651 C C . ALA A 1 89 ? 6.016 13.521 -7.614 1.00 98.25 89 ALA A C 1
ATOM 653 O O . ALA A 1 89 ? 6.259 12.951 -8.672 1.00 98.25 89 ALA A O 1
ATOM 654 N N . TRP A 1 90 ? 6.651 13.223 -6.475 1.00 98.38 90 TRP A N 1
ATOM 655 C CA . TRP A 1 90 ? 7.760 12.275 -6.410 1.00 98.38 90 TRP A CA 1
ATOM 656 C C . TRP A 1 90 ? 7.405 10.899 -6.979 1.00 98.38 90 TRP A C 1
ATOM 658 O O . TRP A 1 90 ? 8.191 10.336 -7.735 1.00 98.38 90 TRP A O 1
ATOM 668 N N . TRP A 1 91 ? 6.244 10.332 -6.633 1.00 98.06 91 TRP A N 1
ATOM 669 C CA . TRP A 1 91 ? 5.892 9.002 -7.130 1.00 98.06 91 TRP A CA 1
ATOM 670 C C . TRP A 1 91 ? 5.640 9.014 -8.641 1.00 98.06 91 TRP A C 1
ATOM 672 O O . TRP A 1 91 ? 6.019 8.071 -9.331 1.00 98.06 91 TRP A O 1
ATOM 682 N N . THR A 1 92 ? 5.076 10.105 -9.162 1.00 97.38 92 THR A N 1
ATOM 683 C CA . THR A 1 92 ? 4.920 10.307 -10.610 1.00 97.38 92 THR A CA 1
ATOM 684 C C . THR A 1 92 ? 6.285 10.362 -11.301 1.00 97.38 92 THR A C 1
ATOM 686 O O . THR A 1 92 ? 6.501 9.643 -12.275 1.00 97.38 92 THR A O 1
ATOM 689 N N . ASP A 1 93 ? 7.237 11.121 -10.752 1.00 97.62 93 ASP A N 1
ATOM 690 C CA . ASP A 1 93 ? 8.608 11.182 -11.273 1.00 97.62 93 ASP A CA 1
ATOM 691 C C . ASP A 1 93 ? 9.304 9.817 -11.184 1.00 97.62 93 ASP A C 1
ATOM 693 O O . ASP A 1 93 ? 9.977 9.391 -12.122 1.00 97.62 93 ASP A O 1
ATOM 697 N N . ARG A 1 94 ? 9.098 9.082 -10.083 1.00 97.75 94 ARG A N 1
ATOM 698 C CA . ARG A 1 94 ? 9.630 7.729 -9.880 1.00 97.75 94 ARG A CA 1
ATOM 699 C C . ARG A 1 94 ? 9.124 6.750 -10.941 1.00 97.75 94 ARG A C 1
ATOM 701 O O . ARG A 1 94 ? 9.923 5.961 -11.436 1.00 97.75 94 ARG A O 1
ATOM 708 N N . MET A 1 95 ? 7.840 6.798 -11.306 1.00 96.75 95 MET A N 1
ATOM 709 C CA . MET A 1 95 ? 7.272 5.942 -12.361 1.00 96.75 95 MET A CA 1
ATOM 710 C C . MET A 1 95 ? 7.919 6.190 -13.727 1.00 96.75 95 MET A C 1
ATOM 712 O O . MET A 1 95 ? 8.078 5.254 -14.507 1.00 96.75 95 MET A O 1
ATOM 716 N N . VAL A 1 96 ? 8.302 7.436 -14.016 1.00 94.50 96 VAL A N 1
ATOM 717 C CA . VAL A 1 96 ? 8.979 7.800 -15.268 1.00 94.50 96 VAL A CA 1
ATOM 718 C C . VAL A 1 96 ? 10.462 7.436 -15.222 1.00 94.50 96 VAL A C 1
ATOM 720 O O . VAL A 1 96 ? 11.003 6.943 -16.205 1.00 94.50 96 VAL A O 1
ATOM 723 N N . ALA A 1 97 ? 11.127 7.686 -14.094 1.00 95.69 97 ALA A N 1
ATOM 724 C CA . ALA A 1 97 ? 12.578 7.614 -14.005 1.00 95.69 97 ALA A CA 1
ATOM 725 C C . ALA A 1 97 ? 13.133 6.211 -13.743 1.00 95.69 97 ALA A C 1
ATOM 727 O O . ALA A 1 97 ? 14.288 5.996 -14.101 1.00 95.69 97 ALA A O 1
ATOM 728 N N . ALA A 1 98 ? 12.378 5.325 -13.076 1.00 96.56 98 ALA A N 1
ATOM 729 C CA . ALA A 1 98 ? 12.841 3.996 -12.665 1.00 96.56 98 ALA A CA 1
ATOM 730 C C . ALA A 1 98 ? 13.216 3.123 -13.868 1.00 96.56 98 ALA A C 1
ATOM 732 O O . ALA A 1 98 ? 12.439 2.996 -14.811 1.00 96.56 98 ALA A O 1
ATOM 733 N N . ASP A 1 99 ? 14.365 2.461 -13.804 1.00 95.12 99 ASP A N 1
ATOM 734 C CA . ASP A 1 99 ? 14.812 1.579 -14.881 1.00 95.12 99 ASP A CA 1
ATOM 735 C C . ASP A 1 99 ? 14.076 0.218 -14.792 1.00 95.12 99 ASP A C 1
ATOM 737 O O . ASP A 1 99 ? 13.726 -0.401 -15.798 1.00 95.12 99 ASP A O 1
ATOM 741 N N . HIS A 1 100 ? 13.737 -0.242 -13.579 1.00 95.62 100 HIS A N 1
ATOM 742 C CA . HIS A 1 100 ? 12.992 -1.482 -13.333 1.00 95.62 100 HIS A CA 1
ATOM 743 C C . HIS A 1 100 ? 11.473 -1.248 -13.392 1.00 95.62 100 HIS A C 1
ATOM 745 O O . HIS A 1 100 ? 10.738 -1.465 -12.424 1.00 95.62 100 HIS A O 1
ATOM 751 N N . GLN A 1 101 ? 10.991 -0.832 -14.562 1.00 95.19 101 GLN A N 1
ATOM 752 C CA . GLN A 1 101 ? 9.614 -0.386 -14.818 1.00 95.19 101 GLN A CA 1
ATOM 753 C C . GLN A 1 101 ? 8.508 -1.332 -14.305 1.00 95.19 101 GLN A C 1
ATOM 755 O O . GLN A 1 101 ? 7.509 -0.861 -13.758 1.00 95.19 101 GLN A O 1
ATOM 760 N N . LEU A 1 102 ? 8.687 -2.659 -14.404 1.00 96.31 102 LEU A N 1
ATOM 761 C CA . LEU A 1 102 ? 7.692 -3.630 -13.917 1.00 96.31 102 LEU A CA 1
ATOM 762 C C . LEU A 1 102 ? 7.438 -3.518 -12.409 1.00 96.31 102 LEU A C 1
ATOM 764 O O . LEU A 1 102 ? 6.312 -3.732 -11.960 1.00 96.31 102 LEU A O 1
ATOM 768 N N . LEU A 1 103 ? 8.456 -3.168 -11.619 1.00 95.56 103 LEU A N 1
ATOM 769 C CA . LEU A 1 103 ? 8.308 -3.009 -10.176 1.00 95.56 103 LEU A CA 1
ATOM 770 C C . LEU A 1 103 ? 7.355 -1.850 -9.862 1.00 95.56 103 LEU A C 1
ATOM 772 O O . LEU A 1 103 ? 6.358 -2.059 -9.175 1.00 95.56 103 LEU A O 1
ATOM 776 N N . GLU A 1 104 ? 7.596 -0.659 -10.413 1.00 96.69 104 GLU A N 1
ATOM 777 C CA . GLU A 1 104 ? 6.729 0.505 -10.177 1.00 96.69 104 GLU A CA 1
ATOM 778 C C . GLU A 1 104 ? 5.349 0.345 -10.839 1.00 96.69 104 GLU A C 1
ATOM 780 O O . GLU A 1 104 ? 4.340 0.792 -10.287 1.00 96.69 104 GLU A O 1
ATOM 785 N N . LYS A 1 105 ? 5.260 -0.380 -11.963 1.00 97.62 105 LYS A N 1
ATOM 786 C CA . LYS A 1 105 ? 3.975 -0.735 -12.581 1.00 97.62 105 LYS A CA 1
ATOM 787 C C . LYS A 1 105 ? 3.108 -1.586 -11.655 1.00 97.62 105 LYS A C 1
ATOM 789 O O . LYS A 1 105 ? 1.906 -1.340 -11.554 1.00 97.62 105 LYS A O 1
ATOM 794 N N . LEU A 1 106 ? 3.709 -2.555 -10.962 1.00 97.56 106 LEU A N 1
ATOM 795 C CA . LEU A 1 106 ? 3.013 -3.368 -9.965 1.00 97.56 106 LEU A CA 1
ATOM 796 C C . LEU A 1 106 ? 2.611 -2.545 -8.742 1.00 97.56 106 LEU A C 1
ATOM 798 O O . LEU A 1 106 ? 1.497 -2.717 -8.264 1.00 97.56 106 LEU A O 1
ATOM 802 N N . VAL A 1 107 ? 3.447 -1.617 -8.264 1.00 98.00 107 VAL A N 1
ATOM 803 C CA . VAL A 1 107 ? 3.054 -0.697 -7.175 1.00 98.00 107 VAL A CA 1
ATOM 804 C C . VAL A 1 107 ? 1.813 0.106 -7.577 1.00 98.00 107 VAL A C 1
ATOM 806 O O . VAL A 1 107 ? 0.871 0.198 -6.794 1.00 98.00 107 VAL A O 1
ATOM 809 N N . PHE A 1 108 ? 1.769 0.637 -8.804 1.00 97.75 108 PHE A N 1
ATOM 810 C CA . PHE A 1 108 ? 0.599 1.359 -9.314 1.00 97.75 108 PHE A CA 1
ATOM 811 C C . PHE A 1 108 ? -0.643 0.465 -9.432 1.00 97.75 108 PHE A C 1
ATOM 813 O O . PHE A 1 108 ? -1.730 0.857 -9.008 1.00 97.75 108 PHE A O 1
ATOM 820 N N . PHE A 1 109 ? -0.483 -0.755 -9.954 1.00 97.81 109 PHE A N 1
ATOM 821 C CA . PHE A 1 109 ? -1.557 -1.747 -10.014 1.00 97.81 109 PHE A CA 1
ATOM 822 C C . PHE A 1 109 ? -2.109 -2.074 -8.618 1.00 97.81 109 PHE A C 1
ATOM 824 O O . PHE A 1 109 ? -3.315 -1.985 -8.398 1.00 97.81 109 PHE A O 1
ATOM 831 N N . TRP A 1 110 ? -1.236 -2.384 -7.657 1.00 98.44 110 TRP A N 1
ATOM 832 C CA . TRP A 1 110 ? -1.631 -2.738 -6.294 1.00 98.44 110 TRP A CA 1
ATOM 833 C C . TRP A 1 110 ? -2.247 -1.573 -5.530 1.00 98.44 110 TRP A C 1
ATOM 835 O O . TRP A 1 110 ? -3.172 -1.794 -4.755 1.00 98.44 110 TRP A O 1
ATOM 845 N N . HIS A 1 111 ? -1.809 -0.342 -5.787 1.00 97.88 111 HIS A N 1
ATOM 846 C CA . HIS A 1 111 ? -2.467 0.849 -5.257 1.00 97.88 111 HIS A CA 1
ATOM 847 C C . HIS A 1 111 ? -3.914 0.980 -5.766 1.00 97.88 111 HIS A C 1
ATOM 849 O O . HIS A 1 111 ? -4.789 1.429 -5.029 1.00 97.88 111 HIS A O 1
ATOM 855 N N . GLY A 1 112 ? -4.180 0.576 -7.014 1.00 96.88 112 GLY A N 1
ATOM 856 C CA . GLY A 1 112 ? -5.536 0.483 -7.561 1.00 96.88 112 GLY A CA 1
ATOM 857 C C . GLY A 1 112 ? -6.350 -0.679 -6.981 1.00 96.88 112 GLY A C 1
ATOM 858 O O . GLY A 1 112 ? -7.537 -0.511 -6.725 1.00 96.88 112 GLY A O 1
ATOM 859 N N . HIS A 1 113 ? -5.717 -1.832 -6.741 1.00 97.62 113 HIS A N 1
ATOM 860 C CA . HIS A 1 113 ? -6.356 -3.018 -6.152 1.00 97.62 113 HIS A CA 1
ATOM 861 C C . HIS A 1 113 ? -6.757 -2.788 -4.693 1.00 97.62 113 HIS A C 1
ATOM 863 O O . HIS A 1 113 ? -7.916 -2.950 -4.336 1.00 97.62 113 HIS A O 1
ATOM 869 N N . TRP A 1 114 ? -5.819 -2.345 -3.853 1.00 97.62 114 TRP A N 1
ATOM 870 C CA . TRP A 1 114 ? -6.028 -2.029 -2.435 1.00 97.62 114 TRP A CA 1
ATOM 871 C C . TRP A 1 114 ? -6.549 -0.600 -2.245 1.00 97.62 114 TRP A C 1
ATOM 873 O O . TRP A 1 114 ? -6.041 0.107 -1.377 1.00 97.62 114 TRP A O 1
ATOM 883 N N . ALA A 1 115 ? -7.504 -0.183 -3.086 1.00 93.75 115 ALA A N 1
ATOM 884 C CA . ALA A 1 115 ? -8.000 1.175 -3.354 1.00 93.75 115 ALA A CA 1
ATOM 885 C C . ALA A 1 115 ? -8.079 2.137 -2.141 1.00 93.75 115 ALA A C 1
ATOM 887 O O . ALA A 1 115 ? -9.155 2.515 -1.677 1.00 93.75 115 ALA A O 1
ATOM 888 N N . THR A 1 116 ? -6.923 2.578 -1.643 1.00 96.69 116 THR A N 1
ATOM 889 C CA . THR A 1 116 ? -6.773 3.393 -0.437 1.00 96.69 116 THR A CA 1
ATOM 890 C C . THR A 1 116 ? -6.512 4.829 -0.865 1.00 96.69 116 THR A C 1
ATOM 892 O O . THR A 1 116 ? -5.527 5.104 -1.547 1.00 96.69 116 THR A O 1
ATOM 895 N N . SER A 1 117 ? -7.376 5.775 -0.482 1.00 97.00 117 SER A N 1
ATOM 896 C CA . SER A 1 117 ? -7.218 7.173 -0.902 1.00 97.00 117 SER A CA 1
ATOM 897 C C . SER A 1 117 ? -6.641 8.059 0.198 1.00 97.00 117 SER A C 1
ATOM 899 O O . SER A 1 117 ? -7.174 8.161 1.312 1.00 97.00 117 SER A O 1
ATOM 901 N N . VAL A 1 118 ? -5.601 8.811 -0.173 1.00 96.62 118 VAL A N 1
ATOM 902 C CA . VAL A 1 118 ? -4.990 9.851 0.665 1.00 96.62 118 VAL A CA 1
ATOM 903 C C . VAL A 1 118 ? -5.991 10.931 1.088 1.00 96.62 118 VAL A C 1
ATOM 905 O O . VAL A 1 118 ? -5.786 11.572 2.111 1.00 96.62 118 VAL A O 1
ATOM 908 N N . GLN A 1 119 ? -7.105 11.106 0.367 1.00 96.50 119 GLN A N 1
ATOM 909 C CA . GLN A 1 119 ? -8.143 12.076 0.728 1.00 96.50 119 GLN A CA 1
ATOM 910 C C . GLN A 1 119 ? -8.822 11.750 2.067 1.00 96.50 119 GLN A C 1
ATOM 912 O O . GLN A 1 119 ? -9.171 12.673 2.800 1.00 96.50 119 GLN A O 1
ATOM 917 N N . LYS A 1 120 ? -8.996 10.461 2.405 1.00 95.38 120 LYS A N 1
ATOM 918 C CA . LYS A 1 120 ? -9.499 10.044 3.729 1.00 95.38 120 LYS A CA 1
ATOM 919 C C . LYS A 1 120 ? -8.351 9.805 4.699 1.00 95.38 120 LYS A C 1
ATOM 921 O O . LYS A 1 120 ? -8.443 10.241 5.839 1.00 95.38 120 LYS A O 1
ATOM 926 N N . VAL A 1 121 ? -7.289 9.117 4.265 1.00 94.31 121 VAL A N 1
ATOM 927 C CA . VAL A 1 121 ? -6.149 8.770 5.137 1.00 94.31 121 VAL A CA 1
ATOM 928 C C . VAL A 1 121 ? -5.446 10.023 5.666 1.00 94.31 121 VAL A C 1
ATOM 930 O O . VAL A 1 121 ? -5.013 10.046 6.820 1.00 94.31 121 VAL A O 1
ATOM 933 N N . ASP A 1 122 ? -5.361 11.065 4.834 1.00 93.38 122 ASP A N 1
ATOM 934 C CA . ASP A 1 122 ? -4.805 12.381 5.154 1.00 93.38 122 ASP A CA 1
ATOM 935 C C . ASP A 1 122 ? -3.441 12.274 5.858 1.00 93.38 122 ASP A C 1
ATOM 937 O O . ASP A 1 122 ? -3.211 12.820 6.943 1.00 93.38 122 ASP A O 1
ATOM 941 N N . SER A 1 123 ? -2.544 11.468 5.279 1.00 92.75 123 SER A N 1
ATOM 942 C CA . SER A 1 123 ? -1.183 11.263 5.777 1.00 92.75 123 SER A CA 1
ATOM 943 C C . SER A 1 123 ? -0.247 10.779 4.674 1.00 92.75 123 SER A C 1
ATOM 945 O O . SER A 1 123 ? -0.373 9.655 4.192 1.00 92.75 123 SER A O 1
ATOM 947 N N . ALA A 1 124 ? 0.740 11.603 4.317 1.00 94.19 124 ALA A N 1
ATOM 948 C CA . ALA A 1 124 ? 1.771 11.229 3.351 1.00 94.19 124 ALA A CA 1
ATOM 949 C C . ALA A 1 124 ? 2.623 10.039 3.835 1.00 94.19 124 ALA A C 1
ATOM 951 O O . ALA A 1 124 ? 2.916 9.125 3.070 1.00 94.19 124 ALA A O 1
ATOM 952 N N . HIS A 1 125 ? 2.946 10.008 5.130 1.00 92.44 125 HIS A N 1
ATOM 953 C CA . HIS A 1 125 ? 3.730 8.942 5.753 1.00 92.44 125 HIS A CA 1
ATOM 954 C C . HIS A 1 125 ? 3.080 7.564 5.592 1.00 92.44 125 HIS A C 1
ATOM 956 O O . HIS A 1 125 ? 3.755 6.607 5.222 1.00 92.44 125 HIS A O 1
ATOM 962 N N . LEU A 1 126 ? 1.769 7.466 5.842 1.00 93.94 126 LEU A N 1
ATOM 963 C CA . LEU A 1 126 ? 1.062 6.189 5.741 1.00 93.94 126 LEU A CA 1
ATOM 964 C C . LEU A 1 126 ? 0.953 5.708 4.295 1.00 93.94 126 LEU A C 1
ATOM 966 O O . LEU A 1 126 ? 1.127 4.522 4.040 1.00 93.94 126 LEU A O 1
ATOM 970 N N . MET A 1 127 ? 0.729 6.623 3.349 1.00 96.62 127 MET A N 1
ATOM 971 C CA . MET A 1 127 ? 0.690 6.267 1.929 1.00 96.62 127 MET A CA 1
ATOM 972 C C . MET A 1 127 ? 2.059 5.792 1.422 1.00 96.62 127 MET A C 1
ATOM 974 O O . MET A 1 127 ? 2.124 4.802 0.697 1.00 96.62 127 MET A O 1
ATOM 978 N N . LEU A 1 128 ? 3.159 6.437 1.834 1.00 95.69 128 LEU A N 1
ATOM 979 C CA . LEU A 1 128 ? 4.512 5.971 1.502 1.00 95.69 128 LEU A CA 1
ATOM 980 C C . LEU A 1 128 ? 4.802 4.589 2.097 1.00 95.69 128 LEU A C 1
ATOM 982 O O . LEU A 1 128 ? 5.329 3.723 1.401 1.00 95.69 128 LEU A O 1
ATOM 986 N N . ALA A 1 129 ? 4.429 4.365 3.361 1.00 95.12 129 ALA A N 1
ATOM 987 C CA . ALA A 1 129 ? 4.597 3.067 4.007 1.00 95.12 129 ALA A CA 1
ATOM 988 C C . ALA A 1 129 ? 3.820 1.960 3.275 1.00 95.12 129 ALA A C 1
ATOM 990 O O . ALA A 1 129 ? 4.367 0.884 3.043 1.00 95.12 129 ALA A O 1
ATOM 991 N N . GLN A 1 130 ? 2.587 2.236 2.841 1.00 97.56 130 GLN A N 1
ATOM 992 C CA . GLN A 1 130 ? 1.790 1.280 2.074 1.00 97.56 130 GLN A CA 1
ATOM 993 C C . GLN A 1 130 ? 2.443 0.950 0.719 1.00 97.56 130 GLN A C 1
ATOM 995 O O . GLN A 1 130 ? 2.529 -0.219 0.338 1.00 97.56 130 GLN A O 1
ATOM 1000 N N . GLN A 1 131 ? 2.985 1.946 0.008 1.00 97.88 131 GLN A N 1
ATOM 1001 C CA . GLN A 1 131 ? 3.732 1.680 -1.226 1.00 97.88 131 GLN A CA 1
ATOM 1002 C C . GLN A 1 131 ? 4.973 0.809 -0.986 1.00 97.88 131 GLN A C 1
ATOM 1004 O O . GLN A 1 131 ? 5.317 -0.008 -1.838 1.00 97.88 131 GLN A O 1
ATOM 1009 N N . GLU A 1 132 ? 5.640 0.942 0.160 1.00 96.81 132 GLU A N 1
ATOM 1010 C CA . GLU A 1 132 ? 6.761 0.070 0.522 1.00 96.81 132 GLU A CA 1
ATOM 1011 C C . GLU A 1 132 ? 6.308 -1.379 0.758 1.00 96.81 132 GLU A C 1
ATOM 1013 O O . GLU A 1 132 ? 6.976 -2.319 0.322 1.00 96.81 132 GLU A O 1
ATOM 1018 N N . VAL A 1 133 ? 5.125 -1.587 1.351 1.00 98.00 133 VAL A N 1
ATOM 1019 C CA . VAL A 1 133 ? 4.506 -2.922 1.427 1.00 98.00 133 VAL A CA 1
ATOM 1020 C C . VAL A 1 133 ? 4.279 -3.485 0.019 1.00 98.00 133 VAL A C 1
ATOM 1022 O O . VAL A 1 133 ? 4.617 -4.644 -0.230 1.00 98.00 133 VAL A O 1
ATOM 1025 N N . PHE A 1 134 ? 3.791 -2.675 -0.926 1.00 98.50 134 PHE A N 1
ATOM 1026 C CA . PHE A 1 134 ? 3.613 -3.103 -2.320 1.00 98.50 134 PHE A CA 1
ATOM 1027 C C . PHE A 1 134 ? 4.938 -3.486 -2.983 1.00 98.50 134 PHE A C 1
ATOM 1029 O O . PHE A 1 134 ? 5.008 -4.527 -3.635 1.00 98.50 134 PHE A O 1
ATOM 1036 N N . ARG A 1 135 ? 6.005 -2.701 -2.789 1.00 96.56 135 ARG A N 1
ATOM 1037 C CA . ARG A 1 135 ? 7.340 -3.016 -3.330 1.00 96.56 135 ARG A CA 1
ATOM 1038 C C . ARG A 1 135 ? 7.903 -4.307 -2.743 1.00 96.56 135 ARG A C 1
ATOM 1040 O O . ARG A 1 135 ? 8.478 -5.112 -3.473 1.00 96.56 135 ARG A O 1
ATOM 1047 N N . ARG A 1 136 ? 7.696 -4.529 -1.443 1.00 97.00 136 ARG A N 1
ATOM 1048 C CA . ARG A 1 136 ? 8.216 -5.696 -0.724 1.00 97.00 136 ARG A CA 1
ATOM 1049 C C . ARG A 1 136 ? 7.469 -6.991 -1.037 1.00 97.00 136 ARG A C 1
ATOM 1051 O O . ARG A 1 136 ? 8.104 -8.035 -1.153 1.00 97.00 136 ARG A O 1
ATOM 1058 N N . PHE A 1 137 ? 6.142 -6.946 -1.128 1.00 97.94 137 PHE A N 1
ATOM 1059 C CA . PHE A 1 137 ? 5.306 -8.149 -1.210 1.00 97.94 137 PHE A CA 1
ATOM 1060 C C . PHE A 1 137 ? 4.600 -8.333 -2.555 1.00 97.94 137 PHE A C 1
ATOM 1062 O O . PHE A 1 137 ? 4.269 -9.459 -2.910 1.00 97.94 137 PHE A O 1
ATOM 1069 N N . GLY A 1 138 ? 4.407 -7.270 -3.338 1.00 96.19 138 GLY A N 1
ATOM 1070 C CA . GLY A 1 138 ? 3.563 -7.276 -4.539 1.00 96.19 138 GLY A CA 1
ATOM 1071 C C . GLY A 1 138 ? 4.074 -8.116 -5.716 1.00 96.19 138 GLY A C 1
ATOM 1072 O O . GLY A 1 138 ? 3.389 -8.216 -6.730 1.00 96.19 138 GLY A O 1
ATOM 1073 N N . ARG A 1 139 ? 5.268 -8.707 -5.606 1.00 94.69 139 ARG A N 1
ATOM 1074 C CA . ARG A 1 139 ? 5.856 -9.638 -6.587 1.00 94.69 139 ARG A CA 1
ATOM 1075 C C . ARG A 1 139 ? 5.927 -11.085 -6.086 1.00 94.69 139 ARG A C 1
ATOM 1077 O O . ARG A 1 139 ? 6.382 -11.949 -6.829 1.00 94.69 139 ARG A O 1
ATOM 1084 N N . GLY A 1 140 ? 5.572 -11.322 -4.825 1.00 94.00 140 GLY A N 1
ATOM 1085 C CA . GLY A 1 140 ? 5.697 -12.618 -4.165 1.00 94.00 140 GLY A CA 1
ATOM 1086 C C . GLY A 1 140 ? 4.349 -13.278 -3.906 1.00 94.00 140 GLY A C 1
ATOM 1087 O O . GLY A 1 140 ? 3.350 -12.991 -4.564 1.00 94.00 140 GLY A O 1
ATOM 1088 N N . ASP A 1 141 ? 4.334 -14.159 -2.910 1.00 96.56 141 ASP A N 1
ATOM 1089 C CA . ASP A 1 141 ? 3.139 -14.899 -2.525 1.00 96.56 141 ASP A CA 1
ATOM 1090 C C . ASP A 1 141 ? 2.030 -13.973 -2.016 1.00 96.56 141 ASP A C 1
ATOM 1092 O O . ASP A 1 141 ? 2.235 -13.101 -1.162 1.00 96.56 141 ASP A O 1
ATOM 1096 N N . PHE A 1 142 ? 0.809 -14.226 -2.486 1.00 96.56 142 PHE A N 1
ATOM 1097 C CA . PHE A 1 142 ? -0.330 -13.371 -2.174 1.00 96.56 142 PHE A CA 1
ATOM 1098 C C . PHE A 1 142 ? -0.755 -13.454 -0.700 1.00 96.56 142 PHE A C 1
ATOM 1100 O O . PHE A 1 142 ? -1.107 -12.445 -0.097 1.00 96.56 142 PHE A O 1
ATOM 1107 N N . ALA A 1 143 ? -0.664 -14.625 -0.063 1.00 96.69 143 ALA A N 1
ATOM 1108 C CA . ALA A 1 143 ? -1.087 -14.785 1.330 1.00 96.69 143 ALA A CA 1
ATOM 1109 C C . ALA A 1 143 ? -0.246 -13.955 2.334 1.00 96.69 143 ALA A C 1
ATOM 1111 O O . ALA A 1 143 ? -0.836 -13.268 3.174 1.00 96.69 143 ALA A O 1
ATOM 1112 N N . PRO A 1 144 ? 1.104 -13.947 2.281 1.00 98.19 144 PRO A N 1
ATOM 1113 C CA . PRO A 1 144 ? 1.915 -12.995 3.044 1.00 98.19 144 PRO A CA 1
ATOM 1114 C C . PRO A 1 144 ? 1.577 -11.533 2.749 1.00 98.19 144 PRO A C 1
ATOM 1116 O O . PRO A 1 144 ? 1.528 -10.729 3.680 1.00 98.19 144 PRO A O 1
ATOM 1119 N N . PHE A 1 145 ? 1.303 -11.196 1.485 1.00 98.44 145 PHE A N 1
ATOM 1120 C CA . PHE A 1 145 ? 0.948 -9.834 1.100 1.00 98.44 145 PHE A CA 1
ATOM 1121 C C . PHE A 1 145 ? -0.370 -9.383 1.745 1.00 98.44 145 PHE A C 1
ATOM 1123 O O . PHE A 1 145 ? -0.410 -8.339 2.395 1.00 98.44 145 PHE A O 1
ATOM 1130 N N . VAL A 1 146 ? -1.416 -10.211 1.680 1.00 98.06 146 VAL A N 1
ATOM 1131 C CA . VAL A 1 146 ? -2.701 -9.960 2.353 1.00 98.06 146 VAL A CA 1
ATOM 1132 C C . VAL A 1 146 ? -2.503 -9.757 3.859 1.00 98.06 146 VAL A C 1
ATOM 1134 O O . VAL A 1 146 ? -3.034 -8.809 4.433 1.00 98.06 146 VAL A O 1
ATOM 1137 N N . LYS A 1 147 ? -1.688 -10.595 4.516 1.00 96.75 147 LYS A N 1
ATOM 1138 C CA . LYS A 1 147 ? -1.388 -10.449 5.954 1.00 96.75 147 LYS A CA 1
ATOM 1139 C C . LYS A 1 147 ? -0.672 -9.136 6.276 1.00 96.75 147 LYS A C 1
ATOM 1141 O O . LYS A 1 147 ? -0.924 -8.564 7.336 1.00 96.75 147 LYS A O 1
ATOM 1146 N N . ALA A 1 148 ? 0.220 -8.678 5.398 1.00 97.12 148 ALA A N 1
ATOM 1147 C CA . ALA A 1 148 ? 0.876 -7.384 5.546 1.00 97.12 148 ALA A CA 1
ATOM 1148 C C . ALA A 1 148 ? -0.133 -6.236 5.387 1.00 97.12 148 ALA A C 1
ATOM 1150 O O . ALA A 1 148 ? -0.165 -5.344 6.230 1.00 97.12 148 ALA A O 1
ATOM 1151 N N . MET A 1 149 ? -1.014 -6.310 4.384 1.00 97.75 149 MET A N 1
ATOM 1152 C CA . MET A 1 149 ? -2.052 -5.302 4.139 1.00 97.75 149 MET A CA 1
ATOM 1153 C C . MET A 1 149 ? -3.093 -5.218 5.256 1.00 97.75 149 MET A C 1
ATOM 1155 O O . MET A 1 149 ? -3.484 -4.122 5.640 1.00 97.75 149 MET A O 1
ATOM 1159 N N . LEU A 1 150 ? -3.475 -6.335 5.877 1.00 95.56 150 LEU A N 1
ATOM 1160 C CA . LEU A 1 150 ? -4.372 -6.324 7.043 1.00 95.56 150 LEU A CA 1
ATOM 1161 C C . LEU A 1 150 ? -3.789 -5.612 8.274 1.00 95.56 150 LEU A C 1
ATOM 1163 O O . LEU A 1 150 ? -4.523 -5.315 9.214 1.00 95.56 150 LEU A O 1
ATOM 1167 N N . ARG A 1 151 ? -2.479 -5.343 8.277 1.00 93.62 151 ARG A N 1
ATOM 1168 C CA . ARG A 1 151 ? -1.764 -4.595 9.320 1.00 93.62 151 ARG A CA 1
ATOM 1169 C C . ARG A 1 151 ? -1.289 -3.225 8.832 1.00 93.62 151 ARG A C 1
ATOM 1171 O O . ARG A 1 151 ? -0.649 -2.502 9.594 1.00 93.62 151 ARG A O 1
ATOM 1178 N N . ASP A 1 152 ? -1.580 -2.878 7.581 1.00 95.62 152 ASP A N 1
ATOM 1179 C CA . ASP A 1 152 ? -1.200 -1.607 6.986 1.00 95.62 152 ASP A CA 1
ATOM 1180 C C . ASP A 1 152 ? -2.023 -0.460 7.586 1.00 95.62 152 ASP A C 1
ATOM 1182 O O . ASP A 1 152 ? -3.252 -0.506 7.678 1.00 95.62 152 ASP A O 1
ATOM 1186 N N . ALA A 1 153 ? -1.330 0.595 8.002 1.00 94.75 153 ALA A N 1
ATOM 1187 C CA . ALA A 1 153 ? -1.936 1.715 8.708 1.00 94.75 153 ALA A CA 1
ATOM 1188 C C . ALA A 1 153 ? -2.908 2.511 7.834 1.00 94.75 153 ALA A C 1
ATOM 1190 O O . ALA A 1 153 ? -3.944 2.966 8.329 1.00 94.75 153 ALA A O 1
ATOM 1191 N N . ALA A 1 154 ? -2.579 2.692 6.552 1.00 95.69 154 ALA A N 1
ATOM 1192 C CA . ALA A 1 154 ? -3.433 3.422 5.630 1.00 95.69 154 ALA A CA 1
ATOM 1193 C C . ALA A 1 154 ? -4.728 2.640 5.382 1.00 95.69 154 ALA A C 1
ATOM 1195 O O . ALA A 1 154 ? -5.803 3.226 5.499 1.00 95.69 154 ALA A O 1
ATOM 1196 N N . LEU A 1 155 ? -4.644 1.326 5.147 1.00 97.00 155 LEU A N 1
ATOM 1197 C CA . LEU A 1 155 ? -5.817 0.479 4.921 1.00 97.00 155 LEU A CA 1
ATOM 1198 C C . LEU A 1 155 ? -6.700 0.364 6.173 1.00 97.00 155 LEU A C 1
ATOM 1200 O O . LEU A 1 155 ? -7.919 0.518 6.087 1.00 97.00 155 LEU A O 1
ATOM 1204 N N . ILE A 1 156 ? -6.095 0.168 7.352 1.00 95.81 156 ILE A N 1
ATOM 1205 C CA . ILE A 1 156 ? -6.829 0.152 8.626 1.00 95.81 156 ILE A CA 1
ATOM 1206 C C . ILE A 1 156 ? -7.587 1.469 8.814 1.00 95.81 156 ILE A C 1
ATOM 1208 O O . ILE A 1 156 ? -8.767 1.439 9.154 1.00 95.81 156 ILE A O 1
ATOM 1212 N N . PHE A 1 157 ? -6.951 2.620 8.572 1.00 94.88 157 PHE A N 1
ATOM 1213 C CA . PHE A 1 157 ? -7.624 3.916 8.680 1.00 94.88 157 PHE A CA 1
ATOM 1214 C C . PHE A 1 157 ? -8.725 4.082 7.623 1.00 94.88 157 PHE A C 1
ATOM 1216 O O . PHE A 1 157 ? -9.824 4.549 7.931 1.00 94.88 157 PHE A O 1
ATOM 1223 N N . TRP A 1 158 ? -8.430 3.699 6.379 1.00 96.44 158 TRP A N 1
ATOM 1224 C CA . TRP A 1 158 ? -9.334 3.789 5.235 1.00 96.44 158 TRP A CA 1
ATOM 1225 C C . TRP A 1 158 ? -10.636 3.029 5.471 1.00 96.44 158 TRP A C 1
ATOM 1227 O O . TRP A 1 158 ? -11.699 3.537 5.125 1.00 96.44 158 TRP A O 1
ATOM 1237 N N . LEU A 1 159 ? -10.574 1.868 6.123 1.00 96.94 159 LEU A N 1
ATOM 1238 C CA . LEU A 1 159 ? -11.735 1.009 6.366 1.00 96.94 159 LEU A CA 1
ATOM 1239 C C . LEU A 1 159 ? -12.272 1.091 7.798 1.00 96.94 159 LEU A C 1
ATOM 1241 O O . LEU A 1 159 ? -13.105 0.277 8.191 1.00 96.94 159 LEU A O 1
ATOM 1245 N N . ASP A 1 160 ? -11.842 2.096 8.565 1.00 95.25 160 ASP A N 1
ATOM 1246 C CA . ASP A 1 160 ? -12.256 2.321 9.953 1.00 95.25 160 ASP A CA 1
ATOM 1247 C C . ASP A 1 160 ? -11.946 1.131 10.892 1.00 95.25 160 ASP A C 1
ATOM 1249 O O . ASP A 1 160 ? -12.590 0.937 11.930 1.00 95.25 160 ASP A O 1
ATOM 1253 N N . GLY A 1 161 ? -10.916 0.345 10.561 1.00 94.69 161 GLY A N 1
ATOM 1254 C CA . GLY A 1 161 ? -10.447 -0.807 11.334 1.00 94.69 161 GLY A CA 1
ATOM 1255 C C . GLY A 1 161 ? -9.933 -0.423 12.723 1.00 94.69 161 GLY A C 1
ATOM 1256 O O . GLY A 1 161 ? -10.106 -1.170 13.679 1.00 94.69 161 GLY A O 1
ATOM 1257 N N . GLN A 1 162 ? -9.430 0.801 12.898 1.00 93.25 162 GLN A N 1
ATOM 1258 C CA . GLN A 1 162 ? -9.056 1.360 14.202 1.00 93.25 162 GLN A CA 1
ATOM 1259 C C . GLN A 1 162 ? -10.245 1.545 15.159 1.00 93.25 162 GLN A C 1
ATOM 1261 O O . GLN A 1 162 ? -10.039 1.823 16.345 1.00 93.25 162 GLN A O 1
ATOM 1266 N N . ARG A 1 163 ? -11.487 1.438 14.668 1.00 94.88 163 ARG A N 1
ATOM 1267 C CA . ARG A 1 163 ? -12.721 1.436 15.474 1.00 94.88 163 ARG A CA 1
ATOM 1268 C C . ARG A 1 163 ? -13.228 0.023 15.768 1.00 94.88 163 ARG A C 1
ATOM 1270 O O . ARG A 1 163 ? -14.131 -0.120 16.582 1.00 94.88 163 ARG A O 1
ATOM 1277 N N . ASN A 1 164 ? -12.630 -1.004 15.164 1.00 97.12 164 ASN A N 1
ATOM 1278 C CA . ASN A 1 164 ? -13.008 -2.394 15.365 1.00 97.12 164 ASN A CA 1
ATOM 1279 C C . ASN A 1 164 ? -12.602 -2.861 16.775 1.00 97.12 164 ASN A C 1
ATOM 1281 O O . ASN A 1 164 ? -11.429 -2.787 17.166 1.00 97.12 164 ASN A O 1
ATOM 1285 N N . THR A 1 165 ? -13.569 -3.294 17.582 1.00 97.81 165 THR A N 1
ATOM 1286 C CA . THR A 1 165 ? -13.330 -3.763 18.958 1.00 97.81 165 THR A CA 1
ATOM 1287 C C . THR A 1 165 ? -14.153 -4.996 19.270 1.00 97.81 165 THR A C 1
ATOM 1289 O O . THR A 1 165 ? -15.230 -5.165 18.714 1.00 97.81 165 THR A O 1
ATOM 1292 N N . ARG A 1 166 ? -13.719 -5.792 20.252 1.00 97.25 166 ARG A N 1
ATOM 1293 C CA . ARG A 1 166 ? -14.510 -6.897 20.815 1.00 97.25 166 ARG A CA 1
ATOM 1294 C C . ARG A 1 166 ? -15.949 -6.487 21.164 1.00 97.25 166 ARG A C 1
ATOM 1296 O O . ARG A 1 166 ? -16.864 -7.278 20.995 1.00 97.25 166 ARG A O 1
ATOM 1303 N N . LYS A 1 167 ? -16.158 -5.262 21.665 1.00 97.06 167 LYS A N 1
ATOM 1304 C CA . LYS A 1 167 ? -17.485 -4.768 22.086 1.00 97.06 167 LYS A CA 1
ATOM 1305 C C . LYS A 1 167 ? -18.345 -4.257 20.930 1.00 97.06 167 LYS A C 1
ATOM 1307 O O . LYS A 1 167 ? -19.560 -4.206 21.060 1.00 97.06 167 LYS A O 1
ATOM 1312 N N . ALA A 1 168 ? -17.711 -3.836 19.844 1.00 96.88 168 ALA A N 1
ATOM 1313 C CA . ALA A 1 168 ? -18.361 -3.315 18.652 1.00 96.88 168 ALA A CA 1
ATOM 1314 C C . ALA A 1 168 ? -17.535 -3.733 17.425 1.00 96.88 168 ALA A C 1
ATOM 1316 O O . ALA A 1 168 ? -16.690 -2.950 16.966 1.00 96.88 168 ALA A O 1
ATOM 1317 N N . PRO A 1 169 ? -17.703 -4.981 16.946 1.00 97.06 169 PRO A N 1
ATOM 1318 C CA . PRO A 1 169 ? -17.037 -5.436 15.737 1.00 97.06 169 PRO A CA 1
ATOM 1319 C C . PRO A 1 169 ? -17.464 -4.592 14.530 1.00 97.06 169 PRO A C 1
ATOM 1321 O O . PRO A 1 169 ? -18.649 -4.336 14.333 1.00 97.06 169 PRO A O 1
ATOM 1324 N N . ASN A 1 170 ? -16.494 -4.143 13.737 1.00 97.62 170 ASN A N 1
ATOM 1325 C CA . ASN A 1 170 ? -16.713 -3.412 12.492 1.00 97.62 170 ASN A CA 1
ATOM 1326 C C . ASN A 1 170 ? -16.400 -4.337 11.313 1.00 97.62 170 ASN A C 1
ATOM 1328 O O . ASN A 1 170 ? -15.251 -4.728 11.108 1.00 97.62 170 ASN A O 1
ATOM 1332 N N . GLU A 1 171 ? -17.430 -4.667 10.544 1.00 97.62 171 GLU A N 1
ATOM 1333 C CA . GLU A 1 171 ? -17.360 -5.616 9.434 1.00 97.62 171 GLU A CA 1
ATOM 1334 C C . GLU A 1 171 ? -16.649 -5.085 8.194 1.00 97.62 171 GLU A C 1
ATOM 1336 O O . GLU A 1 171 ? -16.225 -5.885 7.368 1.00 97.62 171 GLU A O 1
ATOM 1341 N N . ASN A 1 172 ? -16.477 -3.767 8.066 1.00 97.62 172 ASN A N 1
ATOM 1342 C CA . ASN A 1 172 ? -16.048 -3.137 6.821 1.00 97.62 172 ASN A CA 1
ATOM 1343 C C . ASN A 1 172 ? -14.743 -3.740 6.269 1.00 97.62 172 ASN A C 1
ATOM 1345 O O . ASN A 1 172 ? -14.730 -4.278 5.172 1.00 97.62 172 ASN A O 1
ATOM 1349 N N . LEU A 1 173 ? -13.660 -3.771 7.056 1.00 97.12 173 LEU A N 1
ATOM 1350 C CA . LEU A 1 173 ? -12.390 -4.350 6.592 1.00 97.12 173 LEU A CA 1
ATOM 1351 C C . LEU A 1 173 ? -12.497 -5.844 6.239 1.00 97.12 173 LEU A C 1
ATOM 1353 O O . LEU A 1 173 ? -11.870 -6.285 5.281 1.00 97.12 173 LEU A O 1
ATOM 1357 N N . ALA A 1 174 ? -13.272 -6.624 6.997 1.00 97.88 174 ALA A N 1
ATOM 1358 C CA . ALA A 1 174 ? -13.443 -8.052 6.731 1.00 97.88 174 ALA A CA 1
ATOM 1359 C C . ALA A 1 174 ? -14.248 -8.299 5.449 1.00 97.88 174 ALA A C 1
ATOM 1361 O O . ALA A 1 174 ? -13.871 -9.149 4.644 1.00 97.88 174 ALA A O 1
ATOM 1362 N N . ARG A 1 175 ? -15.314 -7.518 5.244 1.00 98.38 175 ARG A N 1
ATOM 1363 C CA . ARG A 1 175 ? -16.138 -7.561 4.038 1.00 98.38 175 ARG A CA 1
ATOM 1364 C C . ARG A 1 175 ? -15.314 -7.194 2.817 1.00 98.38 175 ARG A C 1
ATOM 1366 O O . ARG A 1 175 ? -15.242 -7.992 1.900 1.00 98.38 175 ARG A O 1
ATOM 1373 N N . GLU A 1 176 ? -14.619 -6.061 2.843 1.00 97.88 176 GLU A N 1
ATOM 1374 C CA . GLU A 1 176 ? -13.787 -5.600 1.725 1.00 97.88 176 GLU A CA 1
ATOM 1375 C C . GLU A 1 176 ? -12.643 -6.574 1.410 1.00 97.88 176 GLU A C 1
ATOM 1377 O O . GLU A 1 176 ? -12.339 -6.835 0.244 1.00 97.88 176 GLU A O 1
ATOM 1382 N N . LEU A 1 177 ? -12.036 -7.178 2.442 1.00 97.88 177 LEU A N 1
ATOM 1383 C CA . LEU A 1 177 ? -11.036 -8.228 2.258 1.00 97.88 177 LEU A CA 1
ATOM 1384 C C . LEU A 1 177 ? -11.590 -9.384 1.426 1.00 97.88 177 LEU A C 1
ATOM 1386 O O . LEU A 1 177 ? -10.940 -9.801 0.468 1.00 97.88 177 LEU A O 1
ATOM 1390 N N . MET A 1 178 ? -12.751 -9.915 1.805 1.00 98.25 178 MET A N 1
ATOM 1391 C CA . MET A 1 178 ? -13.369 -11.057 1.132 1.00 98.25 178 MET A CA 1
ATOM 1392 C C . MET A 1 178 ? -13.934 -10.658 -0.234 1.00 98.25 178 MET A C 1
ATOM 1394 O O . MET A 1 178 ? -13.663 -11.319 -1.231 1.00 98.25 178 MET A O 1
ATOM 1398 N N . GLU A 1 179 ? -14.667 -9.554 -0.293 1.00 97.94 179 GLU A N 1
ATOM 1399 C CA . GLU A 1 179 ? -15.444 -9.122 -1.449 1.00 97.94 179 GLU A CA 1
ATOM 1400 C C . GLU A 1 179 ? -14.584 -8.492 -2.543 1.00 97.94 179 GLU A C 1
ATOM 1402 O O . GLU A 1 179 ? -14.640 -8.935 -3.687 1.00 97.94 179 GLU A O 1
ATOM 1407 N N . LEU A 1 180 ? -13.776 -7.481 -2.216 1.00 96.88 180 LEU A N 1
ATOM 1408 C CA . LEU A 1 180 ? -13.054 -6.703 -3.226 1.00 96.88 180 LEU A CA 1
ATOM 1409 C C . LEU A 1 180 ? -11.617 -7.170 -3.422 1.00 96.88 180 LEU A C 1
ATOM 1411 O O . LEU A 1 180 ? -11.110 -7.139 -4.542 1.00 96.88 180 LEU A O 1
ATOM 1415 N N . PHE A 1 181 ? -10.942 -7.594 -2.353 1.00 97.31 181 PHE A N 1
ATOM 1416 C CA . PHE A 1 181 ? -9.496 -7.799 -2.424 1.00 97.31 181 PHE A CA 1
ATOM 1417 C C . PHE A 1 181 ? -9.062 -9.242 -2.654 1.00 97.31 181 PHE A C 1
ATOM 1419 O O . PHE A 1 181 ? -7.917 -9.442 -3.066 1.00 97.31 181 PHE A O 1
ATOM 1426 N N . THR A 1 182 ? -9.916 -10.237 -2.382 1.00 97.38 182 THR A N 1
ATOM 1427 C CA . THR A 1 182 ? -9.508 -11.651 -2.446 1.00 97.38 182 THR A CA 1
ATOM 1428 C C . THR A 1 182 ? -10.490 -12.575 -3.170 1.00 97.38 182 THR A C 1
ATOM 1430 O O . THR A 1 182 ? -10.122 -13.115 -4.209 1.00 97.38 182 THR A O 1
ATOM 1433 N N . LEU A 1 183 ? -11.697 -12.803 -2.645 1.00 97.31 183 LEU A N 1
ATOM 1434 C CA . LEU A 1 183 ? -12.574 -13.897 -3.086 1.00 97.31 183 LEU A CA 1
ATOM 1435 C C . LEU A 1 183 ? -13.604 -13.470 -4.133 1.00 97.31 183 LEU A C 1
ATOM 1437 O O . LEU A 1 183 ? -14.002 -14.290 -4.959 1.00 97.31 183 LEU A O 1
ATOM 1441 N N . GLY A 1 184 ? -14.056 -12.217 -4.108 1.00 96.69 184 GLY A N 1
ATOM 1442 C CA . GLY A 1 184 ? -15.181 -11.782 -4.933 1.00 96.69 184 GLY A CA 1
ATOM 1443 C C . GLY A 1 184 ? -16.541 -12.121 -4.316 1.00 96.69 184 GLY A C 1
ATOM 1444 O O . GLY A 1 184 ? -16.670 -12.993 -3.451 1.00 96.69 184 GLY A O 1
ATOM 1445 N N . ILE A 1 185 ? -17.576 -11.429 -4.790 1.00 96.50 185 ILE A N 1
ATOM 1446 C CA . ILE A 1 185 ? -18.969 -11.621 -4.364 1.00 96.50 185 ILE A CA 1
ATOM 1447 C C . ILE A 1 185 ? -19.410 -13.075 -4.596 1.00 96.50 185 ILE A C 1
ATOM 1449 O O . ILE A 1 185 ? -19.170 -13.648 -5.658 1.00 96.50 185 ILE A O 1
ATOM 1453 N N . GLY A 1 186 ? -20.102 -13.649 -3.607 1.00 95.69 186 GLY A N 1
ATOM 1454 C CA . GLY A 1 186 ? -20.695 -14.990 -3.686 1.00 95.69 186 GLY A CA 1
ATOM 1455 C C . GLY A 1 186 ? -19.782 -16.134 -3.234 1.00 95.69 186 GLY A C 1
ATOM 1456 O O . GLY A 1 186 ? -20.230 -17.275 -3.204 1.00 95.69 186 GLY A O 1
ATOM 1457 N N . ASN A 1 187 ? -18.538 -15.838 -2.841 1.00 97.88 187 ASN A N 1
ATOM 1458 C CA . ASN A 1 187 ? -17.552 -16.832 -2.391 1.00 97.88 187 ASN A CA 1
ATOM 1459 C C . ASN A 1 187 ? -17.331 -16.845 -0.863 1.00 97.88 187 ASN A C 1
ATOM 1461 O O . ASN A 1 187 ? -16.384 -17.459 -0.377 1.00 97.88 187 ASN A O 1
ATOM 1465 N N . TYR A 1 188 ? -18.185 -16.154 -0.107 1.00 98.31 188 TYR A N 1
ATOM 1466 C CA . TYR A 1 188 ? -18.191 -16.086 1.356 1.00 98.31 188 TYR A CA 1
ATOM 1467 C C . TYR A 1 188 ? -19.623 -15.856 1.851 1.00 98.31 188 TYR A C 1
ATOM 1469 O O . TYR A 1 188 ? -20.499 -15.428 1.095 1.00 98.31 188 TYR A O 1
ATOM 1477 N N . THR A 1 189 ? -19.865 -16.133 3.127 1.00 98.25 189 THR A N 1
ATOM 1478 C CA . THR A 1 189 ? -21.147 -15.891 3.791 1.00 98.25 189 THR A CA 1
ATOM 1479 C C . THR A 1 189 ? -21.103 -14.639 4.662 1.00 98.25 189 THR A C 1
ATOM 1481 O O . THR A 1 189 ? -20.046 -14.134 5.038 1.00 98.25 189 THR A O 1
ATOM 1484 N N . GLU A 1 190 ? -22.276 -14.155 5.058 1.00 98.25 190 GLU A N 1
ATOM 1485 C CA . GLU A 1 190 ? -22.384 -13.078 6.045 1.00 98.25 190 GLU A CA 1
ATOM 1486 C C . GLU A 1 190 ? -21.799 -13.478 7.417 1.00 98.25 190 GLU A C 1
ATOM 1488 O O . GLU A 1 190 ? -21.298 -12.637 8.164 1.00 98.25 190 GLU A O 1
ATOM 1493 N N . GLU A 1 191 ? -21.817 -14.771 7.751 1.00 98.38 191 GLU A N 1
ATOM 1494 C CA . GLU A 1 191 ? -21.191 -15.293 8.969 1.00 98.38 191 GLU A CA 1
ATOM 1495 C C . GLU A 1 191 ? -19.662 -15.214 8.897 1.00 98.38 191 GLU A C 1
ATOM 1497 O O . GLU A 1 191 ? -19.030 -14.826 9.883 1.00 98.38 191 GLU A O 1
ATOM 1502 N N . ASP A 1 192 ? -19.073 -15.472 7.723 1.00 98.62 192 ASP A N 1
ATOM 1503 C CA . ASP A 1 192 ? -17.634 -15.307 7.493 1.00 98.62 192 ASP A CA 1
ATOM 1504 C C . ASP A 1 192 ? -17.207 -13.853 7.691 1.00 98.62 192 ASP A C 1
ATOM 1506 O O . ASP A 1 192 ? -16.201 -13.593 8.353 1.00 98.62 192 ASP A O 1
ATOM 1510 N N . VAL A 1 193 ? -17.996 -12.894 7.191 1.00 98.44 193 VAL A N 1
ATOM 1511 C CA . VAL A 1 193 ? -17.725 -11.462 7.387 1.00 98.44 193 VAL A CA 1
ATOM 1512 C C . VAL A 1 193 ? -17.732 -11.110 8.872 1.00 98.44 193 VAL A C 1
ATOM 1514 O O . VAL A 1 193 ? -16.793 -10.475 9.356 1.00 98.44 193 VAL A O 1
ATOM 1517 N N . LYS A 1 194 ? -18.742 -11.559 9.625 1.00 98.44 194 LYS A N 1
ATOM 1518 C CA . LYS A 1 194 ? -18.839 -11.316 11.075 1.00 98.44 194 LYS A CA 1
ATOM 1519 C C . LYS A 1 194 ? -17.684 -11.948 11.844 1.00 98.44 194 LYS A C 1
ATOM 1521 O O . LYS A 1 194 ? -17.097 -11.313 12.725 1.00 98.44 194 LYS A O 1
ATOM 1526 N N . ALA A 1 195 ? -17.323 -13.184 11.513 1.00 98.50 195 ALA A N 1
ATOM 1527 C CA . ALA A 1 195 ? -16.203 -13.878 12.134 1.00 98.50 195 ALA A CA 1
ATOM 1528 C C . ALA A 1 195 ? -14.856 -13.221 11.780 1.00 98.50 195 ALA A C 1
ATOM 1530 O O . ALA A 1 195 ? -14.017 -13.021 12.663 1.00 98.50 195 AL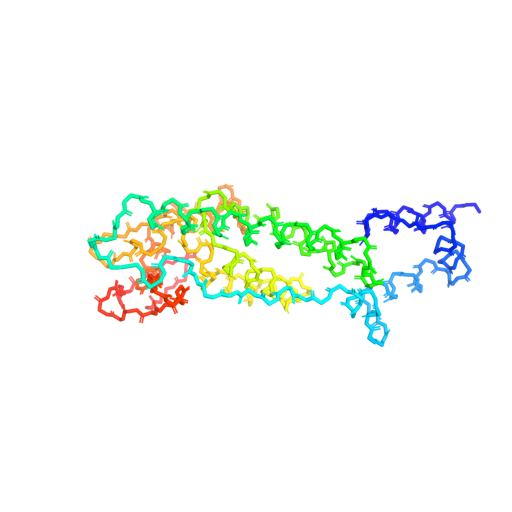A A O 1
ATOM 1531 N N . GLY A 1 196 ? -14.679 -12.793 10.529 1.00 97.94 196 GLY A N 1
ATOM 1532 C CA . GLY A 1 196 ? -13.535 -12.007 10.072 1.00 97.94 196 GLY A CA 1
ATOM 1533 C C . GLY A 1 196 ? -13.439 -10.659 10.785 1.00 97.94 196 GLY A C 1
ATOM 1534 O O . GLY A 1 196 ? -12.363 -10.279 11.243 1.00 97.94 196 GLY A O 1
ATOM 1535 N N . ALA A 1 197 ? -14.565 -9.969 10.981 1.00 98.19 197 ALA A N 1
ATOM 1536 C CA . ALA A 1 197 ? -14.624 -8.715 11.727 1.00 98.19 197 ALA A CA 1
ATOM 1537 C C . ALA A 1 197 ? -14.102 -8.907 13.152 1.00 98.19 197 ALA A C 1
ATOM 1539 O O . ALA A 1 197 ? -13.247 -8.146 13.605 1.00 98.19 197 ALA A O 1
ATOM 1540 N N . ARG A 1 198 ? -14.540 -9.976 13.831 1.00 98.31 198 ARG A N 1
ATOM 1541 C CA . ARG A 1 198 ? -14.035 -10.355 15.159 1.00 98.31 198 ARG A CA 1
ATOM 1542 C C . ARG A 1 198 ? -12.534 -10.656 15.132 1.00 98.31 198 ARG A C 1
ATOM 1544 O O . ARG A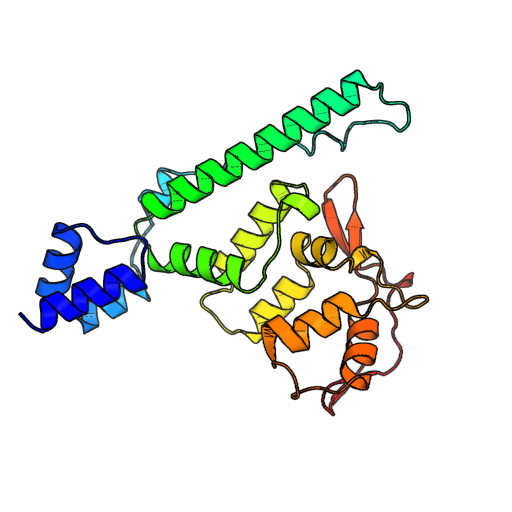 1 198 ? -11.812 -10.167 15.999 1.00 98.31 198 ARG A O 1
ATOM 1551 N N . ALA A 1 199 ? -12.046 -11.391 14.131 1.00 97.31 199 ALA A N 1
ATOM 1552 C CA . ALA A 1 199 ? -10.624 -11.728 13.978 1.00 97.31 199 ALA A CA 1
ATOM 1553 C C . ALA A 1 199 ? -9.725 -10.504 13.722 1.00 97.31 199 ALA A C 1
ATOM 1555 O O . ALA A 1 199 ? -8.531 -10.538 14.012 1.00 97.31 199 ALA A O 1
ATOM 1556 N N . LEU A 1 200 ? -10.290 -9.415 13.200 1.00 96.75 200 LEU A N 1
ATOM 1557 C CA . LEU A 1 200 ? -9.575 -8.172 12.898 1.00 96.75 200 LEU A CA 1
ATOM 1558 C C . LEU A 1 200 ? -9.739 -7.091 13.979 1.00 96.75 200 LEU A C 1
ATOM 1560 O O . LEU A 1 200 ? -9.356 -5.938 13.765 1.00 96.75 200 LEU A O 1
ATOM 1564 N N . THR A 1 201 ? -10.321 -7.419 15.133 1.00 97.56 201 THR A N 1
ATOM 1565 C CA . THR A 1 201 ? -10.407 -6.492 16.273 1.00 97.56 201 THR A CA 1
ATOM 1566 C C . THR A 1 201 ? -9.021 -6.211 16.874 1.00 97.56 201 THR A C 1
ATOM 1568 O O . THR A 1 201 ? -8.041 -6.897 16.599 1.00 97.56 201 THR A O 1
ATOM 1571 N N . GLY A 1 202 ? -8.908 -5.176 17.709 1.00 95.25 202 GLY A N 1
ATOM 1572 C CA . GLY A 1 202 ? -7.686 -4.912 18.482 1.00 95.25 202 GLY A CA 1
ATOM 1573 C C . GLY A 1 202 ? -6.637 -4.048 17.781 1.00 95.25 202 GLY A C 1
ATOM 1574 O O . GLY A 1 202 ? -5.796 -3.465 18.458 1.00 95.25 202 GLY A O 1
ATOM 1575 N N . TRP A 1 203 ? -6.705 -3.865 16.463 1.00 94.81 203 TRP A N 1
ATOM 1576 C CA . TRP A 1 203 ? -5.823 -2.928 15.767 1.00 94.81 203 TRP A CA 1
ATOM 1577 C C . TRP A 1 203 ? -6.225 -1.471 16.023 1.00 94.81 203 TRP A C 1
ATOM 1579 O O . TRP A 1 203 ? -7.396 -1.095 15.978 1.00 94.81 203 TRP A O 1
ATOM 1589 N N . THR A 1 204 ? -5.238 -0.631 16.309 1.00 91.69 204 THR A N 1
ATOM 1590 C CA . THR A 1 204 ? -5.392 0.794 16.617 1.00 91.69 204 THR A CA 1
ATOM 1591 C C . THR A 1 204 ? -4.333 1.603 15.883 1.00 91.69 204 THR A C 1
ATOM 1593 O O . THR A 1 204 ? -3.322 1.053 15.455 1.00 91.69 204 THR A O 1
ATOM 1596 N N . ILE A 1 205 ? -4.557 2.909 15.736 1.00 87.50 205 ILE A N 1
ATOM 1597 C CA . ILE A 1 205 ? -3.581 3.833 15.151 1.00 87.50 205 ILE A CA 1
ATOM 1598 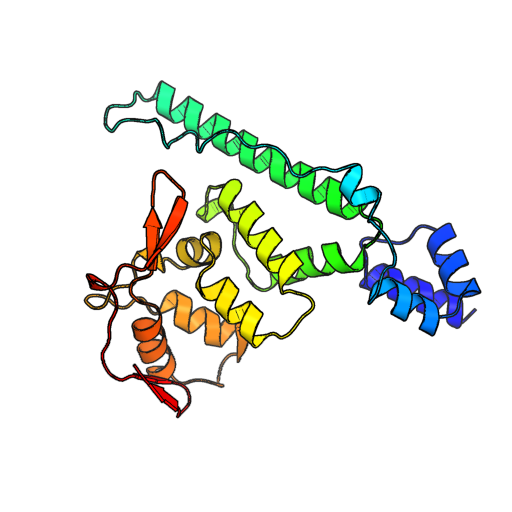C C . ILE A 1 205 ? -3.267 4.897 16.192 1.00 87.50 205 ILE A C 1
ATOM 1600 O O . ILE A 1 205 ? -4.161 5.613 16.654 1.00 87.50 205 ILE A O 1
ATOM 1604 N N . ASP A 1 206 ? -1.993 4.998 16.551 1.00 80.25 206 ASP A N 1
ATOM 1605 C CA . ASP A 1 206 ? -1.491 6.071 17.396 1.00 80.25 206 ASP A CA 1
ATOM 1606 C C . ASP A 1 206 ? -1.622 7.404 16.645 1.00 80.25 206 ASP A C 1
ATOM 1608 O O . ASP A 1 206 ? -1.177 7.545 15.509 1.00 80.25 206 ASP A O 1
ATOM 1612 N N . ARG A 1 207 ? -2.264 8.402 17.254 1.00 66.62 207 ARG A N 1
ATOM 1613 C CA . ARG A 1 207 ? -2.521 9.682 16.575 1.00 66.62 207 ARG A CA 1
ATOM 1614 C C . ARG A 1 207 ? -1.268 10.541 16.407 1.00 66.62 207 ARG A C 1
ATOM 1616 O O . ARG A 1 207 ? -1.243 11.356 15.492 1.00 66.62 207 ARG A O 1
ATOM 1623 N N . ALA A 1 208 ? -0.275 10.374 17.275 1.00 66.62 208 ALA A N 1
ATOM 1624 C CA . ALA A 1 208 ? 0.955 11.157 17.271 1.00 66.62 208 ALA A CA 1
ATOM 1625 C C . ALA A 1 208 ? 2.018 10.518 16.374 1.00 66.62 208 ALA A C 1
ATOM 1627 O O . ALA A 1 208 ? 2.654 11.205 15.582 1.00 66.62 208 ALA A O 1
ATOM 1628 N N . THR A 1 209 ? 2.187 9.198 16.470 1.00 70.25 209 THR A N 1
ATOM 1629 C CA . THR A 1 209 ? 3.211 8.465 15.709 1.00 70.25 209 THR A CA 1
ATOM 1630 C C . THR A 1 209 ? 2.678 7.864 14.412 1.00 70.25 209 THR A C 1
ATOM 1632 O O . THR A 1 209 ? 3.466 7.416 13.584 1.00 70.25 209 THR A O 1
ATOM 1635 N N . ARG A 1 210 ? 1.346 7.827 14.231 1.00 70.12 210 ARG A N 1
ATOM 1636 C CA . ARG A 1 210 ? 0.649 7.149 13.121 1.00 70.12 210 ARG A CA 1
ATOM 1637 C C . ARG A 1 210 ? 0.992 5.662 12.998 1.00 70.12 210 ARG A C 1
ATOM 1639 O O . ARG A 1 210 ? 0.658 5.036 12.000 1.00 70.12 210 ARG A O 1
ATOM 1646 N N . GLN A 1 211 ? 1.599 5.069 14.023 1.00 78.94 211 GLN A N 1
ATOM 1647 C CA . GLN A 1 211 ? 1.923 3.652 14.035 1.00 78.94 211 GLN A CA 1
ATOM 1648 C C . GLN A 1 211 ? 0.689 2.818 14.360 1.00 78.94 211 GLN A C 1
ATOM 1650 O O . GLN A 1 211 ? -0.106 3.159 15.242 1.00 78.94 211 GLN A O 1
ATOM 1655 N N . VAL A 1 212 ? 0.565 1.692 13.663 1.00 86.62 212 VAL A N 1
ATOM 1656 C CA . VAL A 1 212 ? -0.407 0.660 14.007 1.00 86.62 212 VAL A CA 1
ATOM 1657 C C . VAL A 1 212 ? 0.059 -0.049 15.269 1.00 86.62 212 VAL A C 1
ATOM 1659 O O . VAL A 1 212 ? 1.220 -0.439 15.389 1.00 86.62 212 VAL A O 1
ATOM 1662 N N . ARG A 1 213 ? -0.857 -0.224 16.217 1.00 91.38 213 ARG A N 1
ATOM 1663 C CA . ARG A 1 213 ? -0.626 -0.977 17.449 1.00 91.38 213 ARG A CA 1
ATOM 1664 C C . ARG A 1 213 ? -1.742 -1.975 17.659 1.00 91.38 213 ARG A C 1
ATOM 1666 O O . ARG A 1 213 ? -2.911 -1.650 17.453 1.00 91.38 213 ARG A O 1
ATOM 1673 N N . PHE A 1 214 ? -1.373 -3.168 18.096 1.00 93.94 214 PHE A N 1
ATOM 1674 C CA . PHE A 1 214 ? -2.330 -4.155 18.559 1.00 93.94 214 PHE A CA 1
ATOM 1675 C C . PHE A 1 214 ? -2.579 -3.947 20.052 1.00 93.94 214 PHE A C 1
ATOM 1677 O O . PHE A 1 214 ? -1.636 -3.916 20.838 1.00 93.94 214 PHE A O 1
ATOM 1684 N N . GLU A 1 215 ? -3.843 -3.790 20.421 1.00 95.62 215 GLU A N 1
ATOM 1685 C CA . GLU A 1 215 ? -4.307 -3.612 21.790 1.00 95.62 215 GLU A CA 1
ATOM 1686 C C . GLU A 1 215 ? -5.070 -4.876 22.222 1.00 95.62 215 GLU A C 1
ATOM 1688 O O . GLU A 1 215 ? -6.241 -5.038 21.850 1.00 95.62 215 GLU A O 1
ATOM 1693 N N . PRO A 1 216 ? -4.441 -5.778 23.001 1.00 96.25 216 PRO A N 1
ATOM 1694 C CA . PRO A 1 216 ? -5.046 -7.053 23.382 1.00 96.25 216 PRO A CA 1
ATOM 1695 C C . PRO A 1 216 ? -6.386 -6.899 24.105 1.00 96.25 216 PRO A C 1
ATOM 1697 O O . PRO A 1 216 ? -7.297 -7.690 23.880 1.00 96.25 216 PRO A O 1
ATOM 1700 N N . SER A 1 217 ? -6.559 -5.842 24.909 1.00 96.75 217 SER A N 1
ATOM 1701 C CA . SER A 1 217 ? -7.817 -5.587 25.630 1.00 96.75 217 SER A CA 1
ATOM 1702 C C . SER A 1 217 ? -9.013 -5.305 24.708 1.00 96.75 217 SER A C 1
ATOM 1704 O O . SER A 1 217 ? -10.170 -5.420 25.120 1.00 96.75 217 SER A O 1
ATOM 1706 N N . ARG A 1 218 ? -8.751 -4.941 23.447 1.00 97.12 218 ARG A N 1
ATOM 1707 C CA . ARG A 1 218 ? -9.759 -4.673 22.415 1.00 97.12 218 ARG A CA 1
ATOM 1708 C C . ARG A 1 218 ? -9.959 -5.835 21.448 1.00 97.12 218 ARG A C 1
ATOM 1710 O O . ARG A 1 218 ? -10.930 -5.786 20.691 1.00 97.12 218 ARG A O 1
ATOM 1717 N N . PHE A 1 219 ? -9.068 -6.822 21.443 1.00 97.81 219 PHE A N 1
ATOM 1718 C CA . PHE A 1 219 ? -9.171 -8.000 20.589 1.00 97.81 219 PHE A CA 1
ATOM 1719 C C . PHE A 1 219 ? -10.220 -8.961 21.131 1.00 97.81 219 PHE A C 1
ATOM 1721 O O . PHE A 1 219 ? -10.326 -9.125 22.339 1.00 97.81 219 PHE A O 1
ATOM 1728 N N . ASP A 1 220 ? -11.006 -9.583 20.267 1.00 97.75 220 ASP A N 1
ATOM 1729 C CA . ASP A 1 220 ? -11.882 -10.707 20.577 1.00 97.75 220 ASP A CA 1
ATOM 1730 C C . ASP A 1 220 ? -11.077 -12.004 20.462 1.00 97.75 220 ASP A C 1
ATOM 1732 O O . ASP A 1 220 ? -10.696 -12.381 19.363 1.00 97.75 220 ASP A O 1
ATOM 1736 N N . ASP A 1 221 ? -10.816 -12.685 21.577 1.00 96.69 221 ASP A N 1
ATOM 1737 C CA . ASP A 1 221 ? -10.056 -13.945 21.647 1.00 96.69 221 ASP A CA 1
ATOM 1738 C C . ASP A 1 221 ? -10.944 -15.200 21.621 1.00 96.69 221 ASP A C 1
ATOM 1740 O O . ASP A 1 221 ? -10.454 -16.320 21.778 1.00 96.69 221 ASP A O 1
ATOM 1744 N N . GLY A 1 222 ? -12.255 -15.029 21.426 1.00 97.19 222 GLY A N 1
ATOM 1745 C CA . GLY A 1 222 ? -13.190 -16.140 21.327 1.00 97.19 222 GLY A CA 1
ATOM 1746 C C . GLY A 1 222 ? -12.985 -16.942 20.046 1.00 97.19 222 GLY A C 1
ATOM 1747 O O . GLY A 1 222 ? -12.397 -16.467 19.080 1.00 97.19 222 GLY A O 1
ATOM 1748 N N . GLU A 1 223 ? -13.519 -18.154 19.999 1.00 97.81 223 GLU A N 1
ATOM 1749 C CA . GLU A 1 223 ? -13.456 -18.980 18.794 1.00 97.81 223 GLU A CA 1
ATOM 1750 C C . GLU A 1 223 ? -14.235 -18.349 17.625 1.00 97.81 223 GLU A C 1
ATOM 1752 O O . GLU A 1 223 ? -15.251 -17.665 17.818 1.00 97.81 223 GLU A O 1
ATOM 1757 N N . LYS A 1 224 ? -13.709 -18.519 16.410 1.00 97.75 224 LYS A N 1
ATOM 1758 C CA . LYS A 1 224 ? -14.232 -17.968 15.157 1.00 97.75 224 LYS A CA 1
ATOM 1759 C C . LYS A 1 224 ? -14.094 -19.031 14.077 1.00 97.75 224 LYS A C 1
ATOM 1761 O O . LYS A 1 224 ? -13.027 -19.626 13.952 1.00 97.75 224 LYS A O 1
ATOM 1766 N N . THR A 1 225 ? -15.138 -19.214 13.280 1.00 98.06 225 THR A N 1
ATOM 1767 C CA . THR A 1 225 ? -15.095 -20.038 12.069 1.00 98.06 225 THR A CA 1
ATOM 1768 C C . THR A 1 225 ? -15.168 -19.119 10.862 1.00 98.06 225 THR A C 1
ATOM 1770 O O . THR A 1 225 ? -16.075 -18.298 10.784 1.00 98.06 225 THR A O 1
ATOM 1773 N N . ILE A 1 226 ? -14.196 -19.223 9.959 1.00 97.88 226 ILE A N 1
ATOM 1774 C CA . ILE A 1 226 ? -14.101 -18.431 8.732 1.00 97.88 226 ILE A CA 1
ATOM 1775 C C . ILE A 1 226 ? -13.806 -19.405 7.593 1.00 97.88 226 ILE A C 1
ATOM 1777 O O . ILE A 1 226 ? -12.808 -20.123 7.642 1.00 97.88 226 ILE A O 1
ATOM 1781 N N . LEU A 1 227 ? -14.669 -19.441 6.579 1.00 97.12 227 LEU A N 1
ATOM 1782 C CA . LEU A 1 227 ? -14.557 -20.293 5.390 1.00 97.12 227 LEU A CA 1
ATOM 1783 C C . LEU A 1 227 ? -14.372 -21.778 5.751 1.00 97.12 227 LEU A C 1
ATOM 1785 O O . LEU A 1 227 ? -13.557 -22.489 5.167 1.00 97.12 227 LEU A O 1
ATOM 1789 N N . GLY A 1 228 ? -15.102 -22.233 6.774 1.00 97.06 228 GLY A N 1
ATOM 1790 C CA . GLY A 1 228 ? -15.047 -23.609 7.278 1.00 97.06 228 GLY A CA 1
ATOM 1791 C C . GLY A 1 228 ? -13.827 -23.950 8.144 1.00 97.06 228 GLY A C 1
ATOM 1792 O O . GLY A 1 228 ? -13.729 -25.081 8.614 1.00 97.06 228 GLY A O 1
ATOM 1793 N N . ALA A 1 229 ? -12.918 -23.002 8.398 1.00 97.44 229 ALA A N 1
ATOM 1794 C CA . ALA A 1 229 ? -11.778 -23.182 9.294 1.00 97.44 229 ALA A CA 1
ATOM 1795 C C . ALA A 1 229 ? -12.005 -22.466 10.634 1.00 97.44 229 ALA A C 1
ATOM 1797 O O . ALA A 1 229 ? -12.393 -21.299 10.659 1.00 97.44 229 ALA A O 1
ATOM 1798 N N . THR A 1 230 ? -11.730 -23.144 11.750 1.00 97.69 230 THR A N 1
ATOM 1799 C CA . THR A 1 230 ? -11.969 -22.624 13.107 1.00 97.69 230 THR A CA 1
ATOM 1800 C C . THR A 1 230 ? -10.660 -22.289 13.827 1.00 97.69 230 THR A C 1
ATOM 1802 O O . THR A 1 230 ? -9.709 -23.070 13.793 1.00 97.69 230 THR A O 1
ATOM 1805 N N . GLY A 1 231 ? -10.603 -21.133 14.499 1.00 94.12 231 GLY A N 1
ATOM 1806 C CA . GLY A 1 231 ? -9.439 -20.670 15.264 1.00 94.12 231 GLY A CA 1
ATOM 1807 C C . GLY A 1 231 ? -9.776 -19.585 16.296 1.00 94.12 231 GLY A C 1
ATOM 1808 O O . GLY A 1 231 ? -10.939 -19.206 16.448 1.00 94.12 231 GLY A O 1
ATOM 1809 N N . ARG A 1 232 ? -8.761 -19.093 17.020 1.00 87.94 232 ARG A N 1
ATOM 1810 C CA . ARG A 1 232 ? -8.878 -18.022 18.030 1.00 87.94 232 ARG A CA 1
ATOM 1811 C C . ARG A 1 232 ? -8.058 -16.803 17.640 1.00 87.94 232 ARG A C 1
ATOM 1813 O O . ARG A 1 232 ? -6.877 -16.993 17.282 1.00 87.94 232 ARG A O 1
#

pLDDT: mean 94.73, std 5.71, range [54.53, 98.62]

Secondary structure (DSSP, 8-state):
-HHHHHHHHHHHHHSS---HHHHHHHHHH-HHHHHHHHHS--S--HHHHHSPPP---S-TTTT--TT--HHHHHHHHHHHHHHHHHHHHHHHHHHHH-S-HHHHHHHHHHHHHTT--HHHH--HHHHHHHHHHHHHHTTS-HHHHHHHHTT-HHHHHHTTGGG-BTTB---HHHHHIIIIIIS-TTSS-HHHHHHHHHHTTTEEE-TTT--EEE-GGGS--S-EEETTEEE-

Radius of gyration: 21.41 Å; chains: 1; bounding box: 44×54×63 Å